Protein AF-A0A2V7SNE7-F1 (afdb_monomer_lite)

Structure (mmCIF, N/CA/C/O backbone):
data_AF-A0A2V7SNE7-F1
#
_entry.id   AF-A0A2V7SNE7-F1
#
loop_
_atom_site.group_PDB
_atom_site.id
_atom_site.type_symbol
_atom_site.label_atom_id
_atom_site.label_alt_id
_atom_site.label_comp_id
_atom_site.label_asym_id
_atom_site.label_entity_id
_atom_site.label_seq_id
_atom_site.pdbx_PDB_ins_code
_atom_site.Cartn_x
_atom_site.Cartn_y
_atom_site.Cartn_z
_atom_site.occupancy
_atom_site.B_iso_or_equiv
_atom_site.auth_seq_id
_atom_site.auth_comp_id
_atom_site.auth_asym_id
_atom_site.auth_atom_id
_atom_site.pdbx_PDB_model_num
ATOM 1 N N . MET A 1 1 ? 17.390 -28.302 -26.923 1.00 47.47 1 MET A N 1
ATOM 2 C CA . MET A 1 1 ? 16.915 -27.369 -25.871 1.00 47.47 1 MET A CA 1
ATOM 3 C C . MET A 1 1 ? 18.106 -26.574 -25.357 1.00 47.47 1 MET A C 1
ATOM 5 O O . MET A 1 1 ? 19.018 -27.157 -24.785 1.00 47.47 1 MET A O 1
ATOM 9 N N . THR A 1 2 ? 18.167 -25.283 -25.674 1.00 55.78 2 THR A N 1
ATOM 10 C CA . THR A 1 2 ? 19.377 -24.452 -25.556 1.00 55.78 2 THR A CA 1
ATOM 11 C C . THR A 1 2 ? 19.677 -24.029 -24.114 1.00 55.78 2 THR A C 1
ATOM 13 O O . THR A 1 2 ? 18.790 -23.975 -23.262 1.00 55.78 2 THR A O 1
ATOM 16 N N . ALA A 1 3 ? 20.949 -23.725 -23.830 1.00 47.25 3 ALA A N 1
ATOM 17 C CA . ALA A 1 3 ? 21.435 -23.283 -22.517 1.00 47.25 3 ALA A CA 1
ATOM 18 C C . ALA A 1 3 ? 20.669 -22.065 -21.956 1.00 47.25 3 ALA A C 1
ATOM 20 O O . ALA A 1 3 ? 20.452 -21.986 -20.748 1.00 47.25 3 ALA A O 1
ATOM 21 N N . ALA A 1 4 ? 20.152 -21.202 -22.835 1.00 39.94 4 ALA A N 1
ATOM 22 C CA . ALA A 1 4 ? 19.299 -20.064 -22.495 1.00 39.94 4 ALA A CA 1
ATOM 23 C C . ALA A 1 4 ? 17.993 -20.464 -21.776 1.00 39.94 4 ALA A C 1
ATOM 25 O O . ALA A 1 4 ? 17.564 -19.793 -20.839 1.00 39.94 4 ALA A O 1
ATOM 26 N N . TRP A 1 5 ? 17.398 -21.608 -22.133 1.00 37.84 5 TRP A N 1
ATOM 27 C CA . TRP A 1 5 ? 16.155 -22.095 -21.519 1.00 37.84 5 TRP A CA 1
ATOM 28 C C . TRP A 1 5 ? 16.371 -22.619 -20.088 1.00 37.84 5 TRP A C 1
ATOM 30 O O . TRP A 1 5 ? 15.476 -22.557 -19.247 1.00 37.84 5 TRP A O 1
ATOM 40 N N . ARG A 1 6 ? 17.586 -23.094 -19.777 1.00 55.22 6 ARG A N 1
ATOM 41 C CA . ARG A 1 6 ? 17.972 -23.532 -18.423 1.00 55.22 6 ARG A CA 1
ATOM 42 C C . ARG A 1 6 ? 18.280 -22.352 -17.497 1.00 55.22 6 ARG A C 1
ATOM 44 O O . ARG A 1 6 ? 17.981 -22.436 -16.309 1.00 55.22 6 ARG A O 1
ATOM 51 N N . ALA A 1 7 ? 18.819 -21.257 -18.035 1.00 46.72 7 ALA A N 1
ATOM 52 C CA . ALA A 1 7 ? 19.068 -20.028 -17.282 1.00 46.72 7 ALA A CA 1
ATOM 53 C C . ALA A 1 7 ? 17.759 -19.308 -16.909 1.00 46.72 7 ALA A C 1
ATOM 55 O O . ALA A 1 7 ? 17.561 -18.965 -15.746 1.00 46.72 7 ALA A O 1
ATOM 56 N N . ALA A 1 8 ? 16.818 -19.187 -17.853 1.00 39.00 8 ALA A N 1
ATOM 57 C CA . ALA A 1 8 ? 15.512 -18.570 -17.605 1.00 39.00 8 ALA A CA 1
ATOM 58 C C . ALA A 1 8 ? 14.687 -19.335 -16.553 1.00 39.00 8 ALA A C 1
ATOM 60 O O . ALA A 1 8 ? 14.085 -18.729 -15.668 1.00 39.00 8 ALA A O 1
ATOM 61 N N . ARG A 1 9 ? 14.719 -20.676 -16.585 1.00 53.69 9 ARG A N 1
ATOM 62 C CA . ARG A 1 9 ? 14.012 -21.506 -15.599 1.00 53.69 9 ARG A CA 1
ATOM 63 C C . ARG A 1 9 ? 14.613 -21.397 -14.193 1.00 53.69 9 ARG A C 1
ATOM 65 O O . ARG A 1 9 ? 13.859 -21.357 -13.230 1.00 53.69 9 ARG A O 1
ATOM 72 N N . ARG A 1 10 ? 15.942 -21.264 -14.070 1.00 50.69 10 ARG A N 1
ATOM 73 C CA . ARG A 1 10 ? 16.612 -21.039 -12.774 1.00 50.69 10 ARG A CA 1
ATOM 74 C C . ARG A 1 10 ? 16.264 -19.686 -12.156 1.00 50.69 10 ARG A C 1
ATOM 76 O O . ARG A 1 10 ? 16.084 -19.620 -10.950 1.00 50.69 10 ARG A O 1
ATOM 83 N N . ILE A 1 11 ? 16.131 -18.630 -12.957 1.00 48.34 11 ILE A N 1
ATOM 84 C CA . ILE A 1 11 ? 15.762 -17.293 -12.459 1.00 48.34 11 ILE A CA 1
ATOM 85 C C . ILE A 1 11 ? 14.310 -17.281 -11.956 1.00 48.34 11 ILE A C 1
ATOM 87 O O . ILE A 1 11 ? 14.033 -16.742 -10.886 1.00 48.34 11 ILE A O 1
ATOM 91 N N . VAL A 1 12 ? 13.399 -17.951 -12.671 1.00 43.44 12 VAL A N 1
ATOM 92 C CA . VAL A 1 12 ? 11.997 -18.118 -12.249 1.00 43.44 12 VAL A CA 1
ATOM 93 C C . VAL A 1 12 ? 11.882 -19.022 -11.013 1.00 43.44 12 VAL A C 1
ATOM 95 O O . VAL A 1 12 ? 11.131 -18.708 -10.095 1.00 43.44 12 VAL A O 1
ATOM 98 N N . GLU A 1 13 ? 12.646 -20.114 -10.924 1.00 42.72 13 GLU A N 1
ATOM 99 C CA . GLU A 1 13 ? 12.667 -20.989 -9.737 1.00 42.72 13 GLU A CA 1
ATOM 100 C C . GLU A 1 13 ? 13.260 -20.302 -8.495 1.00 42.72 13 GLU A C 1
ATOM 102 O O . GLU A 1 13 ? 12.763 -20.517 -7.392 1.00 42.72 13 GLU A O 1
ATOM 107 N N . VAL A 1 14 ? 14.261 -19.431 -8.661 1.00 51.97 14 VAL A N 1
ATOM 108 C CA . VAL A 1 14 ? 14.825 -18.610 -7.572 1.00 51.97 14 VAL A CA 1
ATOM 109 C C . VAL A 1 14 ? 13.808 -17.584 -7.060 1.00 51.97 14 VAL A C 1
ATOM 111 O O . VAL A 1 14 ? 13.691 -17.403 -5.851 1.00 51.97 14 VAL A O 1
ATOM 114 N N . TRP A 1 15 ? 13.019 -16.970 -7.946 1.00 34.72 15 TRP A N 1
ATOM 115 C CA . TRP A 1 15 ? 11.983 -16.001 -7.560 1.00 34.72 15 TRP A CA 1
ATOM 116 C C . TRP A 1 15 ? 10.708 -16.639 -6.992 1.00 34.72 15 TRP A C 1
ATOM 118 O O . TRP A 1 15 ? 10.034 -16.034 -6.167 1.00 34.72 15 TRP A O 1
ATOM 128 N N . THR A 1 16 ? 10.379 -17.866 -7.398 1.00 41.50 16 THR A N 1
ATOM 129 C CA . THR A 1 16 ? 9.177 -18.586 -6.928 1.00 41.50 16 THR A CA 1
ATOM 130 C C . THR A 1 16 ? 9.399 -19.387 -5.642 1.00 41.50 16 THR A C 1
ATOM 132 O O . THR A 1 16 ? 8.425 -19.757 -4.991 1.00 41.50 16 THR A O 1
ATOM 135 N N . ARG A 1 17 ? 10.656 -19.656 -5.253 1.00 39.00 17 ARG A N 1
ATOM 136 C CA . ARG A 1 17 ? 11.007 -20.374 -4.009 1.00 39.00 17 ARG A CA 1
ATOM 137 C C . ARG A 1 17 ? 11.686 -19.524 -2.939 1.00 39.00 17 ARG A C 1
ATOM 139 O O . ARG A 1 17 ? 11.970 -20.052 -1.865 1.00 39.00 17 ARG A O 1
ATOM 146 N N . ALA A 1 18 ? 11.938 -18.242 -3.184 1.00 29.94 18 ALA A N 1
ATOM 147 C CA . ALA A 1 18 ? 12.348 -17.349 -2.112 1.00 29.94 18 ALA A CA 1
ATOM 148 C C . ALA A 1 18 ? 11.149 -17.153 -1.164 1.00 29.94 18 ALA A C 1
ATOM 150 O O . ALA A 1 18 ? 10.105 -16.673 -1.616 1.00 29.94 18 ALA A O 1
ATOM 151 N N . PRO A 1 19 ? 11.238 -17.517 0.131 1.00 35.66 19 PRO A N 1
ATOM 152 C CA . PRO A 1 19 ? 10.265 -17.012 1.084 1.00 35.66 19 PRO A CA 1
ATOM 153 C C . PRO A 1 19 ? 10.306 -15.488 0.981 1.00 35.66 19 PRO A C 1
ATOM 155 O O . PRO A 1 19 ? 11.390 -14.914 0.856 1.00 35.66 19 PRO A O 1
ATOM 158 N N . VAL A 1 20 ? 9.142 -14.839 1.012 1.00 44.25 20 VAL A N 1
ATOM 159 C CA . VAL A 1 20 ? 9.044 -13.391 1.216 1.00 44.25 20 VAL A CA 1
ATOM 160 C C . VAL A 1 20 ? 9.686 -13.098 2.574 1.00 44.25 20 VAL A C 1
ATOM 162 O O . VAL A 1 20 ? 9.027 -13.088 3.608 1.00 44.25 20 VAL A O 1
ATOM 165 N N . GLN A 1 21 ? 11.008 -12.945 2.591 1.00 34.53 21 GLN A N 1
ATOM 166 C CA . GLN A 1 21 ? 11.719 -12.328 3.686 1.00 34.53 21 GLN A CA 1
ATOM 167 C C . GLN A 1 21 ? 11.458 -10.842 3.523 1.00 34.53 21 GLN A C 1
ATOM 169 O O . GLN A 1 21 ? 11.951 -10.191 2.604 1.00 34.53 21 GLN A O 1
ATOM 174 N N . SER A 1 22 ? 10.593 -10.338 4.392 1.00 41.94 22 SER A N 1
ATOM 175 C CA . SER A 1 22 ? 10.354 -8.924 4.626 1.00 41.94 22 SER A CA 1
ATOM 176 C C . SER A 1 22 ? 11.673 -8.239 4.990 1.00 41.94 22 SER A C 1
ATOM 178 O O . SER A 1 22 ? 12.047 -8.166 6.156 1.00 41.94 22 SER A O 1
ATOM 180 N N . GLY A 1 23 ? 12.393 -7.773 3.975 1.00 30.88 23 GLY A N 1
ATOM 181 C CA . GLY A 1 23 ? 13.595 -6.961 4.095 1.00 30.88 23 GLY A CA 1
ATOM 182 C C . GLY A 1 23 ? 13.295 -5.514 3.732 1.00 30.88 23 GLY A C 1
ATOM 183 O O . GLY A 1 23 ? 13.789 -5.021 2.726 1.00 30.88 23 GLY A O 1
ATOM 184 N N . PHE A 1 24 ? 12.485 -4.827 4.539 1.00 31.56 24 PHE A N 1
ATOM 185 C CA . PHE A 1 24 ? 12.674 -3.385 4.685 1.00 31.56 24 PHE A CA 1
ATOM 186 C C . PHE A 1 24 ? 13.788 -3.210 5.720 1.00 31.56 24 PHE A C 1
ATOM 188 O O . PHE A 1 24 ? 13.643 -3.742 6.823 1.00 31.56 24 PHE A O 1
ATOM 195 N N . PRO A 1 25 ? 14.896 -2.510 5.426 1.00 36.25 25 PRO A N 1
ATOM 196 C CA . PRO A 1 25 ? 15.891 -2.205 6.442 1.00 36.25 25 PRO A CA 1
ATOM 197 C C . PRO A 1 25 ? 15.297 -1.173 7.408 1.00 36.25 25 PRO A C 1
ATOM 199 O O . PRO A 1 25 ? 15.453 0.033 7.239 1.00 36.25 25 PRO A O 1
ATOM 202 N N . SER A 1 26 ? 14.566 -1.631 8.423 1.00 55.47 26 SER A N 1
ATOM 203 C CA . SER A 1 26 ? 14.146 -0.794 9.544 1.00 55.47 26 SER A CA 1
ATOM 204 C C . SER A 1 26 ? 15.255 -0.756 10.593 1.00 55.47 26 SER A C 1
ATOM 206 O O . SER A 1 26 ? 15.099 -1.265 11.700 1.00 55.47 26 SER A O 1
ATOM 208 N N . GLU A 1 27 ? 16.383 -0.140 10.258 1.00 47.34 27 GLU A N 1
ATOM 209 C CA . GLU A 1 27 ? 17.416 0.196 11.240 1.00 47.34 27 GLU A CA 1
ATOM 210 C C . GLU A 1 27 ? 17.647 1.704 11.238 1.00 47.34 27 GLU A C 1
ATOM 212 O O . GLU A 1 27 ? 18.685 2.211 10.832 1.00 47.34 27 GLU A O 1
ATOM 217 N N . ASN A 1 28 ? 16.629 2.442 11.689 1.00 36.66 28 ASN A N 1
ATOM 218 C CA . ASN A 1 28 ? 16.755 3.864 11.982 1.00 36.66 28 ASN A CA 1
ATOM 219 C C . ASN A 1 28 ? 16.901 4.040 13.510 1.00 36.66 28 ASN A C 1
ATOM 221 O O . ASN A 1 28 ? 15.903 3.940 14.235 1.00 36.66 28 ASN A O 1
ATOM 225 N N . PRO A 1 29 ? 18.117 4.279 14.043 1.00 46.75 29 PRO A N 1
ATOM 226 C CA . PRO A 1 29 ? 18.368 4.349 15.489 1.00 46.75 29 PRO A CA 1
ATOM 227 C C . PRO A 1 29 ? 17.618 5.504 16.177 1.00 46.75 29 PRO A C 1
ATOM 229 O O . PRO A 1 29 ? 17.349 5.443 17.377 1.00 46.75 29 PRO A O 1
ATOM 232 N N . PHE A 1 30 ? 17.184 6.507 15.409 1.00 45.66 30 PHE A N 1
ATOM 233 C CA . PHE A 1 30 ? 16.429 7.667 15.887 1.00 45.66 30 PHE A CA 1
ATOM 234 C C . PHE A 1 30 ? 14.972 7.369 16.281 1.00 45.66 30 PHE A C 1
ATOM 236 O O . PHE A 1 30 ? 14.361 8.163 16.989 1.00 45.66 30 PHE A O 1
ATOM 243 N N . MET A 1 31 ? 14.422 6.201 15.926 1.00 39.56 31 MET A N 1
ATOM 244 C CA . MET A 1 31 ? 13.051 5.816 16.307 1.00 39.56 31 MET A CA 1
ATOM 245 C C . MET A 1 31 ? 12.975 5.054 17.642 1.00 39.56 31 MET A C 1
ATOM 247 O O . MET A 1 31 ? 11.898 4.907 18.215 1.00 39.56 31 MET A O 1
ATOM 251 N N . ARG A 1 32 ? 14.117 4.605 18.186 1.00 42.75 32 ARG A N 1
ATOM 252 C CA . ARG A 1 32 ? 14.185 3.943 19.506 1.00 42.75 32 ARG A CA 1
ATOM 253 C C . ARG A 1 32 ? 14.235 4.949 20.662 1.00 42.75 32 ARG A C 1
ATOM 255 O O . ARG A 1 32 ? 13.835 4.609 21.774 1.00 42.75 32 ARG A O 1
ATOM 262 N N . ALA A 1 33 ? 14.690 6.176 20.404 1.00 36.69 33 ALA A N 1
ATOM 263 C CA . ALA A 1 33 ? 14.798 7.229 21.414 1.00 36.69 33 ALA A CA 1
ATOM 264 C C . ALA A 1 33 ? 13.449 7.912 21.716 1.00 36.69 33 ALA A C 1
ATOM 266 O O . ALA A 1 33 ? 13.196 8.274 22.862 1.00 36.69 33 ALA A O 1
ATOM 267 N N . ALA A 1 34 ? 12.550 8.012 20.730 1.00 39.09 34 ALA A N 1
ATOM 268 C CA . ALA A 1 34 ? 11.256 8.682 20.894 1.00 39.09 34 ALA A CA 1
ATOM 269 C C . ALA A 1 34 ? 10.219 7.864 21.696 1.00 39.09 34 ALA A C 1
ATOM 271 O O . ALA A 1 34 ? 9.334 8.442 22.316 1.00 39.09 34 ALA A O 1
ATOM 272 N N . VAL A 1 35 ? 10.341 6.531 21.747 1.00 41.69 35 VAL A N 1
ATOM 273 C CA . VAL A 1 35 ? 9.384 5.653 22.461 1.00 41.69 35 VAL A CA 1
ATOM 274 C C . VAL A 1 35 ? 9.786 5.400 23.924 1.00 41.69 35 VAL A C 1
ATOM 276 O O . VAL A 1 35 ? 8.964 4.981 24.734 1.00 41.69 35 VAL A O 1
ATOM 279 N N . ARG A 1 36 ? 11.031 5.699 24.319 1.00 39.47 36 ARG A N 1
ATOM 280 C CA . ARG A 1 36 ? 11.525 5.447 25.689 1.00 39.47 36 ARG A CA 1
ATOM 281 C C . ARG A 1 36 ? 11.498 6.662 26.623 1.00 39.47 36 ARG A C 1
ATOM 283 O O . ARG A 1 36 ? 11.776 6.494 27.803 1.00 39.47 36 ARG A O 1
ATOM 290 N N . LEU A 1 37 ? 11.111 7.847 26.141 1.00 44.03 37 LEU A N 1
ATOM 291 C CA . LEU A 1 37 ? 11.043 9.074 26.955 1.00 44.03 37 LEU A CA 1
ATOM 292 C C . LEU A 1 37 ? 9.616 9.462 27.403 1.00 44.03 37 LEU A C 1
ATOM 294 O O . LEU A 1 37 ? 9.427 10.503 28.017 1.00 44.03 37 LEU A O 1
ATOM 298 N N . ALA A 1 38 ? 8.610 8.620 27.150 1.00 42.75 38 ALA A N 1
ATOM 299 C CA . ALA A 1 38 ? 7.232 8.825 27.622 1.00 42.75 38 ALA A CA 1
ATOM 300 C C . ALA A 1 38 ? 6.808 7.828 28.726 1.00 42.75 38 ALA A C 1
ATOM 302 O O . ALA A 1 38 ? 5.620 7.627 28.958 1.00 42.75 38 ALA A O 1
ATOM 303 N N . LEU A 1 39 ? 7.769 7.178 29.399 1.00 47.72 39 LEU A N 1
ATOM 304 C CA . LEU A 1 39 ? 7.526 6.040 30.303 1.00 47.72 39 LEU A CA 1
ATOM 305 C C . LEU A 1 39 ? 8.199 6.155 31.687 1.00 47.72 39 LEU A C 1
ATOM 307 O O . LEU A 1 39 ? 8.444 5.143 32.335 1.00 47.72 39 LEU A O 1
ATOM 311 N N . THR A 1 40 ? 8.474 7.367 32.183 1.00 45.91 40 THR A N 1
ATOM 312 C CA . THR A 1 40 ? 9.043 7.558 33.538 1.00 45.91 40 THR A CA 1
ATOM 313 C C . THR A 1 40 ? 8.414 8.705 34.333 1.00 45.91 40 THR A C 1
ATOM 315 O O . THR A 1 40 ? 9.125 9.418 35.032 1.00 45.91 40 THR A O 1
ATOM 318 N N . LEU A 1 41 ? 7.094 8.910 34.255 1.00 50.56 41 LEU A N 1
ATOM 319 C CA . LEU A 1 41 ? 6.389 9.854 35.143 1.00 50.56 41 LEU A CA 1
ATOM 320 C C . LEU A 1 41 ? 4.899 9.502 35.301 1.00 50.56 41 LEU A C 1
ATOM 322 O O . LEU A 1 41 ? 4.027 10.285 34.954 1.00 50.56 41 LEU A O 1
ATOM 326 N N . ALA A 1 42 ? 4.593 8.307 35.816 1.00 45.22 42 ALA A N 1
ATOM 327 C CA . ALA A 1 42 ? 3.253 7.995 36.342 1.00 45.22 42 ALA A CA 1
ATOM 328 C C . ALA A 1 42 ? 3.252 6.772 37.280 1.00 45.22 42 ALA A C 1
ATOM 330 O O . ALA A 1 42 ? 2.382 5.911 37.200 1.00 45.22 42 ALA A O 1
ATOM 331 N N . SER A 1 43 ? 4.231 6.668 38.177 1.00 49.69 43 SER A N 1
ATOM 332 C CA . SER A 1 43 ? 4.205 5.677 39.260 1.00 49.69 43 SER A CA 1
ATOM 333 C C . SER A 1 43 ? 4.359 6.378 40.603 1.00 49.69 43 SER A C 1
ATOM 335 O O . SER A 1 43 ? 5.351 6.214 41.306 1.00 49.69 43 SER A O 1
ATOM 337 N N . VAL A 1 44 ? 3.350 7.187 40.931 1.00 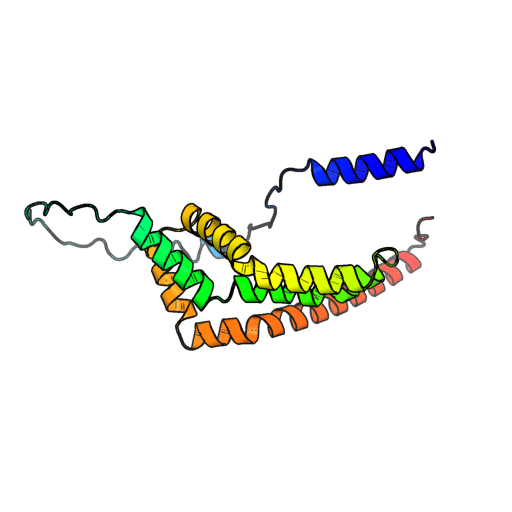50.38 44 VAL A N 1
ATOM 338 C CA . VAL A 1 44 ? 3.059 7.630 42.294 1.00 50.38 44 VAL A CA 1
ATOM 339 C C . VAL A 1 44 ? 1.577 7.360 42.551 1.00 50.38 44 VAL A C 1
ATOM 341 O O . VAL A 1 44 ? 0.707 8.012 41.989 1.00 50.38 44 VAL A O 1
ATOM 344 N N . SER A 1 45 ? 1.347 6.370 43.414 1.00 44.97 45 SER A N 1
ATOM 345 C CA . SER A 1 45 ? 0.201 6.236 44.318 1.00 44.97 45 SER A CA 1
ATOM 346 C C . SER A 1 45 ? -1.210 6.128 43.727 1.00 44.97 45 SER A C 1
ATOM 348 O O . SER A 1 45 ? -1.891 7.124 43.511 1.00 44.97 45 SER A O 1
ATOM 350 N N . CYS A 1 46 ? -1.752 4.908 43.713 1.00 34.84 46 CYS A N 1
ATOM 351 C CA . CYS A 1 46 ? -3.102 4.714 44.242 1.00 34.84 46 CYS A CA 1
ATOM 352 C C . CYS A 1 46 ? -3.204 3.348 44.925 1.00 34.84 46 CYS A C 1
ATOM 354 O O . CYS A 1 46 ? -2.914 2.306 44.339 1.00 34.84 46 CYS A O 1
ATOM 356 N N . ALA A 1 47 ? -3.530 3.401 46.210 1.00 38.22 47 ALA A N 1
ATOM 357 C CA . ALA A 1 47 ? -3.632 2.278 47.114 1.00 38.22 47 ALA A CA 1
ATOM 358 C C . ALA A 1 47 ? -4.964 1.528 46.945 1.00 38.22 47 ALA A C 1
ATOM 360 O O . ALA A 1 47 ? -5.995 2.124 46.657 1.00 38.22 47 ALA A O 1
ATOM 361 N N . LEU A 1 48 ? -4.892 0.217 47.181 1.00 50.47 48 LEU A N 1
ATOM 362 C CA . LEU A 1 48 ? -5.888 -0.664 47.799 1.00 50.47 48 LEU A CA 1
ATOM 363 C C . LEU A 1 48 ? -7.383 -0.270 47.701 1.00 50.47 48 LEU A C 1
ATOM 365 O O . LEU A 1 48 ? -7.908 0.460 48.537 1.00 50.47 48 LEU A O 1
ATOM 369 N N . ALA A 1 49 ? -8.104 -0.918 46.783 1.00 38.28 49 ALA A N 1
ATOM 370 C CA . ALA A 1 49 ? -9.521 -1.238 46.956 1.00 38.28 49 ALA A CA 1
ATOM 371 C C . ALA A 1 49 ? -9.832 -2.565 46.246 1.00 38.28 49 ALA A C 1
ATOM 373 O O . ALA A 1 49 ? -9.841 -2.646 45.019 1.00 38.28 49 ALA A O 1
ATOM 374 N N . ALA A 1 50 ? -10.056 -3.624 47.025 1.00 45.16 50 ALA A N 1
ATOM 375 C CA . ALA A 1 50 ? -10.610 -4.874 46.525 1.00 45.16 50 ALA A CA 1
ATOM 376 C C . ALA A 1 50 ? -12.103 -4.662 46.225 1.00 45.16 50 ALA A C 1
ATOM 378 O O . ALA A 1 50 ? -12.904 -4.506 47.144 1.00 45.16 50 ALA A O 1
ATOM 379 N N . ALA A 1 51 ? -12.469 -4.644 44.944 1.00 45.94 51 ALA A N 1
ATOM 380 C CA . ALA A 1 51 ? -13.853 -4.687 44.475 1.00 45.94 51 ALA A CA 1
ATOM 381 C C . ALA A 1 51 ? -14.108 -6.036 43.775 1.00 45.94 51 ALA A C 1
ATOM 383 O O . ALA A 1 51 ? -13.173 -6.609 43.205 1.00 45.94 51 ALA A O 1
ATOM 384 N N . PRO A 1 52 ? -15.337 -6.582 43.833 1.00 47.88 52 PRO A N 1
ATOM 385 C CA . PRO A 1 52 ? -15.607 -7.939 43.389 1.00 47.88 52 PRO A CA 1
ATOM 386 C C . PRO A 1 52 ? -15.437 -8.029 41.875 1.00 47.88 52 PRO A C 1
ATOM 388 O O . PRO A 1 52 ? -15.927 -7.181 41.122 1.00 47.88 52 PRO A O 1
ATOM 391 N N . ALA A 1 53 ? -14.739 -9.078 41.443 1.00 39.47 53 ALA A N 1
ATOM 392 C CA . ALA A 1 53 ? -14.617 -9.457 40.049 1.00 39.47 53 ALA A CA 1
ATOM 393 C C . ALA A 1 53 ? -16.023 -9.643 39.463 1.00 39.47 53 ALA A C 1
ATOM 395 O O . ALA A 1 53 ? -16.682 -10.657 39.690 1.00 39.47 53 ALA A O 1
ATOM 396 N N . HIS A 1 54 ? -16.499 -8.643 38.723 1.00 46.47 54 HIS A N 1
ATOM 397 C CA . HIS A 1 54 ? -17.628 -8.832 37.833 1.00 46.47 54 HIS A CA 1
ATOM 398 C C . HIS A 1 54 ? -17.172 -9.833 36.780 1.00 46.47 54 HIS A C 1
ATOM 400 O O . HIS A 1 54 ? -16.260 -9.551 36.003 1.00 46.47 54 HIS A O 1
ATOM 406 N N . ALA A 1 55 ? -17.785 -11.014 36.789 1.00 42.47 55 ALA A N 1
ATOM 407 C CA . ALA A 1 55 ? -17.666 -11.981 35.717 1.00 42.47 55 ALA A CA 1
ATOM 408 C C . ALA A 1 55 ? -18.103 -11.294 34.417 1.00 42.47 55 ALA A C 1
ATOM 410 O O . ALA A 1 55 ? -19.291 -11.141 34.140 1.00 42.47 55 ALA A O 1
ATOM 411 N N . GLN A 1 56 ? -17.130 -10.826 33.638 1.00 43.75 56 GLN A N 1
ATOM 412 C CA . GLN A 1 56 ? -17.362 -10.378 32.279 1.00 43.75 56 GLN A CA 1
ATOM 413 C C . GLN A 1 56 ? -17.755 -11.613 31.481 1.00 43.75 56 GLN A C 1
ATOM 415 O O . GLN A 1 56 ? -16.918 -12.440 31.126 1.00 43.75 56 GLN A O 1
ATOM 420 N N . THR A 1 57 ? -19.056 -11.751 31.231 1.00 42.22 57 THR A N 1
ATOM 421 C CA . THR A 1 57 ? -19.575 -12.626 30.189 1.00 42.22 57 THR A CA 1
ATOM 422 C C . THR A 1 57 ? -18.803 -12.300 28.916 1.00 42.22 57 THR A C 1
ATOM 424 O O . THR A 1 57 ? -18.925 -11.201 28.373 1.00 42.22 57 THR A O 1
ATOM 427 N N . ALA A 1 58 ? -17.945 -13.225 28.490 1.00 45.03 58 ALA A N 1
ATOM 428 C CA . ALA A 1 58 ? -17.163 -13.095 27.277 1.00 45.03 58 ALA A CA 1
ATOM 429 C C . ALA A 1 58 ? -18.130 -13.042 26.089 1.00 45.03 58 ALA A C 1
ATOM 431 O O . ALA A 1 58 ? -18.573 -14.067 25.576 1.00 45.03 58 ALA A O 1
ATOM 432 N N . ALA A 1 59 ? -18.494 -11.831 25.667 1.00 48.41 59 ALA A N 1
ATOM 433 C CA . ALA A 1 59 ? -19.056 -11.617 24.347 1.00 48.41 59 ALA A CA 1
ATOM 434 C C . ALA A 1 59 ? -18.074 -12.230 23.342 1.00 48.41 59 ALA A C 1
ATOM 436 O O . ALA A 1 59 ? -16.886 -11.915 23.406 1.00 48.41 59 ALA A O 1
ATOM 437 N N . ALA A 1 60 ? -18.566 -13.124 22.475 1.00 44.91 60 ALA A N 1
ATOM 438 C CA . ALA A 1 60 ? -17.780 -13.889 21.506 1.00 44.91 60 ALA A CA 1
ATOM 439 C C . ALA A 1 60 ? -16.650 -13.022 20.899 1.00 44.91 60 ALA A C 1
ATOM 441 O O . ALA A 1 60 ? -16.957 -12.132 20.090 1.00 44.91 60 ALA A O 1
ATOM 442 N N . PRO A 1 61 ? -15.380 -13.237 21.310 1.00 53.72 61 PRO A N 1
ATOM 443 C CA . PRO A 1 61 ? -14.277 -12.306 21.057 1.00 53.72 61 PRO A CA 1
ATOM 444 C C . PRO A 1 61 ? -14.038 -12.019 19.568 1.00 53.72 61 PRO A C 1
ATOM 446 O O . PRO A 1 61 ? -13.629 -10.914 19.208 1.00 53.72 61 PRO A O 1
ATOM 449 N N . ASP A 1 62 ? -14.397 -12.968 18.701 1.00 63.06 62 ASP A N 1
ATOM 450 C CA . ASP A 1 62 ? -14.139 -12.883 17.265 1.00 63.06 62 ASP A CA 1
ATOM 451 C C . ASP A 1 62 ? -15.125 -11.959 16.535 1.00 63.06 62 ASP A C 1
ATOM 453 O O . ASP A 1 62 ? -14.726 -11.174 15.679 1.00 63.06 62 ASP A O 1
ATOM 457 N N . SER A 1 63 ? -16.413 -11.931 16.899 1.00 80.12 63 SER A N 1
ATOM 458 C CA . SER A 1 63 ? -17.398 -11.145 16.130 1.00 80.12 63 SER A CA 1
ATOM 459 C C . SER A 1 63 ? -17.209 -9.628 16.273 1.00 80.12 63 SER A C 1
ATOM 461 O O . SER A 1 63 ? -17.445 -8.877 15.327 1.00 80.12 63 SER A O 1
ATOM 463 N N . ALA A 1 64 ? -16.786 -9.157 17.451 1.00 91.94 64 ALA A N 1
ATOM 464 C CA . ALA A 1 64 ? -16.602 -7.733 17.717 1.00 91.94 64 ALA A CA 1
ATOM 465 C C . ALA A 1 64 ? -15.329 -7.194 17.066 1.00 91.94 64 ALA A C 1
ATOM 467 O O . ALA A 1 64 ? -15.345 -6.113 16.476 1.00 91.94 64 ALA A O 1
ATOM 468 N N . LYS A 1 65 ? -14.242 -7.964 17.129 1.00 94.19 65 LYS A N 1
ATOM 469 C CA . LYS A 1 65 ? -12.982 -7.596 16.495 1.00 94.19 65 LYS A CA 1
ATOM 470 C C . LYS A 1 65 ? -13.093 -7.617 14.973 1.00 94.19 65 LYS A C 1
ATOM 472 O O . LYS A 1 65 ? -12.689 -6.651 14.336 1.00 94.19 65 LYS A O 1
ATOM 477 N N . LEU A 1 66 ? -13.749 -8.626 14.397 1.00 95.50 66 LEU A N 1
ATOM 478 C CA . LEU A 1 66 ? -13.988 -8.688 12.951 1.00 95.50 66 LEU A CA 1
ATOM 479 C C . LEU A 1 66 ? -14.824 -7.507 12.432 1.00 95.50 66 LEU A C 1
ATOM 481 O O . LEU A 1 66 ? -14.599 -7.049 11.314 1.00 95.50 66 LEU A O 1
ATOM 485 N N . ARG A 1 67 ? -15.760 -6.968 13.231 1.00 96.31 67 ARG A N 1
ATOM 486 C CA . ARG A 1 67 ? -16.468 -5.723 12.876 1.00 96.31 67 ARG A CA 1
ATOM 487 C C . ARG A 1 67 ? -15.528 -4.519 12.829 1.00 96.31 67 ARG A C 1
ATOM 489 O O . ARG A 1 67 ? -15.611 -3.745 11.884 1.00 96.31 67 ARG A O 1
ATOM 496 N N . LEU A 1 68 ? -14.620 -4.392 13.799 1.00 97.69 68 LEU A N 1
ATOM 497 C CA . LEU A 1 68 ? -13.611 -3.326 13.796 1.00 97.69 68 LEU A CA 1
ATOM 498 C C . LEU A 1 68 ? -12.682 -3.444 12.586 1.00 97.69 68 LEU A C 1
ATOM 500 O O . LEU A 1 68 ? -12.397 -2.446 11.940 1.00 97.69 68 LEU A O 1
ATOM 504 N N . VAL A 1 69 ? -12.246 -4.656 12.240 1.00 97.62 69 VAL A N 1
ATOM 505 C CA . VAL A 1 69 ? -11.403 -4.862 11.057 1.00 97.62 69 VAL A CA 1
ATOM 506 C C . VAL A 1 69 ? -12.120 -4.419 9.779 1.00 97.62 69 VAL A C 1
ATOM 508 O O . VAL A 1 69 ? -11.550 -3.661 8.999 1.00 97.62 69 VAL A O 1
ATOM 511 N N . ARG A 1 70 ? -13.381 -4.826 9.580 1.00 97.00 70 ARG A N 1
ATOM 512 C CA . ARG A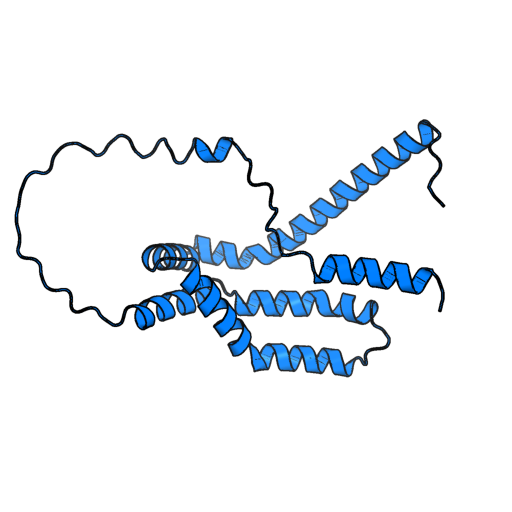 1 70 ? -14.172 -4.389 8.416 1.00 97.00 70 ARG A CA 1
ATOM 513 C C . ARG A 1 70 ? -14.368 -2.876 8.383 1.00 97.00 70 ARG A C 1
ATOM 515 O O . ARG A 1 70 ? -14.223 -2.267 7.329 1.00 97.00 70 ARG A O 1
ATOM 522 N N . GLN A 1 71 ? -14.632 -2.262 9.535 1.00 97.31 71 GLN A N 1
ATOM 523 C CA . GLN A 1 71 ? -14.727 -0.807 9.643 1.00 97.31 71 GLN A CA 1
ATOM 524 C C . GLN A 1 71 ? -13.407 -0.129 9.259 1.00 97.31 71 GLN A C 1
ATOM 526 O O . GLN A 1 71 ? -13.421 0.822 8.490 1.00 97.31 71 GLN A O 1
ATOM 531 N N . LEU A 1 72 ? -12.266 -0.637 9.732 1.00 97.69 72 LEU A N 1
ATOM 532 C CA . LEU A 1 72 ? -10.955 -0.108 9.362 1.00 97.69 72 LEU A CA 1
ATOM 533 C C . LEU A 1 72 ? -10.704 -0.209 7.853 1.00 97.69 72 LEU A C 1
ATOM 535 O O . LEU A 1 72 ? -10.271 0.769 7.251 1.00 97.69 72 LEU A O 1
ATOM 539 N N . ILE A 1 73 ? -10.986 -1.368 7.248 1.00 97.12 73 ILE A N 1
ATOM 540 C CA . ILE A 1 73 ? -10.826 -1.585 5.802 1.00 97.12 73 ILE A CA 1
ATOM 541 C C . ILE A 1 73 ? -11.654 -0.568 5.012 1.00 97.12 73 ILE A C 1
ATOM 543 O O . ILE A 1 73 ? -11.132 0.035 4.074 1.00 97.12 73 ILE A O 1
ATOM 547 N N . ALA A 1 74 ? -12.903 -0.338 5.426 1.00 95.94 74 ALA A N 1
ATOM 548 C CA . ALA A 1 74 ? -13.788 0.639 4.802 1.00 95.94 74 ALA A CA 1
ATOM 549 C C . ALA A 1 74 ? -13.288 2.082 4.986 1.00 95.94 74 ALA A C 1
ATOM 551 O O . ALA A 1 74 ? -13.191 2.820 4.009 1.00 95.94 74 ALA A O 1
ATOM 552 N N . SER A 1 75 ? -12.920 2.479 6.210 1.00 95.50 75 SER A N 1
ATOM 553 C CA . SER A 1 75 ? -12.453 3.841 6.515 1.00 95.50 75 SER A CA 1
ATOM 554 C C . SER A 1 75 ? -11.111 4.177 5.856 1.00 95.50 75 SER A C 1
ATOM 556 O O . SER A 1 75 ? -10.849 5.339 5.559 1.00 95.50 75 SER A O 1
ATOM 558 N N . ALA A 1 76 ? -10.264 3.175 5.612 1.00 94.94 76 ALA A N 1
ATOM 559 C CA . ALA A 1 76 ? -8.988 3.337 4.919 1.00 94.94 76 ALA A CA 1
ATOM 560 C C . ALA A 1 76 ? -9.066 3.069 3.401 1.00 94.94 76 ALA A C 1
ATOM 562 O O . ALA A 1 76 ? -8.059 3.235 2.718 1.00 94.94 76 ALA A O 1
ATOM 563 N N . HIS A 1 77 ? -10.230 2.673 2.867 1.00 94.62 77 HIS A N 1
ATOM 564 C CA . HIS A 1 77 ? -10.450 2.367 1.444 1.00 94.62 77 HIS A CA 1
ATOM 565 C C . HIS A 1 77 ? -9.485 1.319 0.855 1.00 94.62 77 HIS A C 1
ATOM 567 O O . HIS A 1 77 ? -9.081 1.413 -0.306 1.00 94.62 77 HIS A O 1
ATOM 573 N N . LEU A 1 78 ? -9.081 0.314 1.643 1.00 93.62 78 LEU A N 1
ATOM 574 C CA . LEU A 1 78 ? -7.998 -0.602 1.247 1.00 93.62 78 LEU A CA 1
ATOM 575 C C . LEU A 1 78 ? -8.353 -1.442 0.011 1.00 93.62 78 LEU A C 1
ATOM 577 O O . LEU A 1 78 ? -7.514 -1.649 -0.867 1.00 93.62 78 LEU A O 1
ATOM 581 N N . THR A 1 79 ? -9.601 -1.906 -0.081 1.00 93.81 79 THR A N 1
ATOM 582 C CA . THR A 1 79 ? -10.079 -2.707 -1.217 1.00 93.81 79 THR A CA 1
ATOM 583 C C . THR A 1 79 ? -10.126 -1.870 -2.495 1.00 93.81 79 THR A C 1
ATOM 585 O O . THR A 1 79 ? -9.671 -2.311 -3.552 1.00 93.81 79 THR A O 1
ATOM 588 N N . GLU A 1 80 ? -10.627 -0.640 -2.408 1.00 92.25 80 GLU A N 1
ATOM 589 C CA . GLU A 1 80 ? -10.710 0.296 -3.527 1.00 92.25 80 GLU A CA 1
ATOM 590 C C . GLU A 1 80 ? -9.318 0.693 -4.019 1.00 92.25 80 GLU A C 1
ATOM 592 O O . GLU A 1 80 ? -9.062 0.671 -5.223 1.00 92.25 80 GLU A O 1
ATOM 597 N N . GLN A 1 81 ? -8.399 0.995 -3.099 1.00 90.94 81 GLN A N 1
ATOM 598 C CA . GLN A 1 81 ? -7.009 1.307 -3.426 1.00 90.94 81 GLN A CA 1
ATOM 599 C C . GLN A 1 81 ? -6.325 0.143 -4.154 1.00 90.94 81 GLN A C 1
ATOM 601 O O . GLN A 1 81 ? -5.642 0.355 -5.156 1.00 90.94 81 GLN A O 1
ATOM 606 N N . ALA A 1 82 ? -6.537 -1.099 -3.713 1.00 91.50 82 ALA A N 1
ATOM 607 C CA . ALA A 1 82 ? -5.974 -2.271 -4.378 1.00 91.50 82 ALA A CA 1
ATOM 608 C C . ALA A 1 82 ? -6.509 -2.453 -5.811 1.00 91.50 82 ALA A C 1
ATOM 610 O O . ALA A 1 82 ? -5.740 -2.744 -6.730 1.00 91.50 82 ALA A O 1
ATOM 611 N N . ILE A 1 83 ? -7.808 -2.222 -6.030 1.00 93.31 83 ILE A N 1
ATOM 612 C CA . ILE A 1 83 ? -8.402 -2.232 -7.375 1.00 93.31 83 ILE A CA 1
ATOM 613 C C . ILE A 1 83 ? -7.811 -1.107 -8.234 1.00 93.31 83 ILE A C 1
ATOM 615 O O . ILE A 1 83 ? -7.448 -1.347 -9.385 1.00 93.31 83 ILE A O 1
ATOM 619 N N . GLN A 1 84 ? -7.639 0.096 -7.683 1.00 90.75 84 GLN A N 1
ATOM 620 C CA . GLN A 1 84 ? -7.012 1.211 -8.399 1.00 90.75 84 GLN A CA 1
ATOM 621 C C . GLN A 1 84 ? -5.576 0.892 -8.831 1.00 90.75 84 GLN A C 1
ATOM 623 O O . GLN A 1 84 ? -5.183 1.247 -9.941 1.00 90.75 84 GLN A O 1
ATOM 628 N N . VAL A 1 85 ? -4.796 0.187 -8.006 1.00 89.19 85 VAL A N 1
ATOM 629 C CA . VAL A 1 85 ? -3.447 -0.268 -8.385 1.00 89.19 85 VAL A CA 1
ATOM 630 C C . VAL A 1 85 ? -3.505 -1.226 -9.579 1.00 89.19 85 VAL A C 1
ATOM 632 O O . VAL A 1 85 ? -2.721 -1.082 -10.519 1.00 89.19 85 VAL A O 1
ATOM 635 N N . ILE A 1 86 ? -4.454 -2.168 -9.587 1.00 91.31 86 ILE A N 1
ATOM 636 C CA . ILE A 1 86 ? -4.667 -3.078 -10.725 1.00 91.31 86 ILE A CA 1
ATOM 637 C C . ILE A 1 86 ? -5.010 -2.286 -11.994 1.00 91.31 86 ILE A C 1
ATOM 639 O O . ILE A 1 86 ? -4.441 -2.539 -13.057 1.00 91.31 86 ILE A O 1
ATOM 643 N N . GLU A 1 87 ? -5.909 -1.309 -11.886 1.00 91.94 87 GLU A N 1
ATOM 644 C CA . GLU A 1 87 ? -6.322 -0.451 -13.002 1.00 91.94 87 GLU A CA 1
ATOM 645 C C . GLU A 1 87 ? -5.156 0.356 -13.575 1.00 91.94 87 GLU A C 1
ATOM 647 O O . GLU A 1 87 ? -4.987 0.420 -14.792 1.00 91.94 87 GLU A O 1
ATOM 652 N N . GLN A 1 88 ? -4.320 0.924 -12.706 1.00 89.38 88 GLN A N 1
ATOM 653 C CA . GLN A 1 88 ? -3.151 1.707 -13.103 1.00 89.38 88 GLN A CA 1
ATOM 654 C C . GLN A 1 88 ? -2.063 0.849 -13.758 1.00 89.38 88 GLN A C 1
ATOM 656 O O . GLN A 1 88 ? -1.387 1.311 -14.677 1.00 89.38 88 GLN A O 1
ATOM 661 N N . ALA A 1 89 ? -1.901 -0.403 -13.327 1.00 89.56 89 ALA A N 1
ATOM 662 C CA . ALA A 1 89 ? -0.919 -1.324 -13.896 1.00 89.56 89 ALA A CA 1
ATOM 663 C C . ALA A 1 89 ? -1.363 -1.932 -15.240 1.00 89.56 89 ALA A C 1
ATOM 665 O O . ALA A 1 89 ? -0.527 -2.376 -16.034 1.00 89.56 89 ALA A O 1
ATOM 666 N N . LEU A 1 90 ? -2.672 -1.962 -15.513 1.00 91.94 90 LEU A N 1
ATOM 667 C CA . LEU A 1 90 ? -3.251 -2.668 -16.656 1.00 91.94 90 LEU A CA 1
ATOM 668 C C . LEU A 1 90 ? -2.674 -2.239 -18.021 1.00 91.94 90 LEU A C 1
ATOM 670 O O . LEU A 1 90 ? -2.357 -3.125 -18.817 1.00 91.94 90 LEU A O 1
ATOM 674 N N . PRO A 1 91 ? -2.496 -0.937 -18.333 1.00 92.81 91 PRO A N 1
ATOM 675 C CA . PRO A 1 91 ? -1.943 -0.509 -19.619 1.00 92.81 91 PRO A CA 1
ATOM 676 C C . PRO A 1 91 ? -0.523 -1.029 -19.867 1.00 92.81 91 PRO A C 1
ATOM 678 O O . PRO A 1 91 ? -0.234 -1.537 -20.951 1.00 92.81 91 PRO A O 1
ATOM 681 N N . ALA A 1 92 ? 0.342 -0.971 -18.851 1.00 92.19 92 ALA A N 1
ATOM 682 C CA . ALA A 1 92 ? 1.703 -1.494 -18.941 1.00 92.19 92 ALA A CA 1
ATOM 683 C C . ALA A 1 92 ? 1.699 -3.015 -19.151 1.00 92.19 92 ALA A C 1
ATOM 685 O O . ALA A 1 92 ? 2.428 -3.530 -19.998 1.00 92.19 92 ALA A O 1
ATOM 686 N N . GLN A 1 93 ? 0.813 -3.731 -18.452 1.00 93.00 93 GLN A N 1
ATOM 687 C CA . GLN A 1 93 ? 0.669 -5.178 -18.607 1.00 93.00 93 GLN A CA 1
ATOM 688 C C . GLN A 1 93 ? 0.156 -5.574 -19.994 1.00 93.00 93 GLN A C 1
ATOM 690 O O . GLN A 1 93 ? 0.654 -6.541 -20.570 1.00 93.00 93 GLN A O 1
ATOM 695 N N . ARG A 1 94 ? -0.780 -4.809 -20.569 1.00 93.19 94 ARG A N 1
ATOM 696 C CA . ARG A 1 94 ? -1.244 -4.996 -21.954 1.00 93.19 94 ARG A CA 1
ATOM 697 C C . ARG A 1 94 ? -0.100 -4.822 -22.950 1.00 93.19 94 ARG A C 1
ATOM 699 O O . ARG A 1 94 ? 0.089 -5.680 -23.807 1.00 93.19 94 ARG A O 1
ATOM 706 N N . ALA A 1 95 ? 0.680 -3.749 -22.808 1.00 93.81 95 ALA A N 1
ATOM 707 C CA . ALA A 1 95 ? 1.822 -3.470 -23.677 1.00 93.81 95 ALA A CA 1
ATOM 708 C C . ALA A 1 95 ? 2.907 -4.557 -23.581 1.00 93.81 95 ALA A C 1
ATOM 710 O O . ALA A 1 95 ? 3.457 -4.974 -24.598 1.00 93.81 95 ALA A O 1
ATOM 711 N N . ALA A 1 96 ? 3.172 -5.061 -22.372 1.00 94.88 96 ALA A N 1
ATOM 712 C CA . ALA A 1 96 ? 4.146 -6.124 -22.137 1.00 94.88 96 ALA A CA 1
ATOM 713 C C . ALA A 1 96 ? 3.683 -7.510 -22.631 1.00 94.8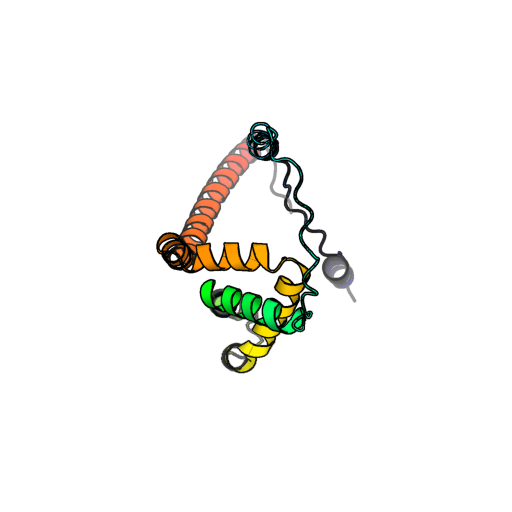8 96 ALA A C 1
ATOM 715 O O . ALA A 1 96 ? 4.514 -8.383 -22.878 1.00 94.88 96 ALA A O 1
ATOM 716 N N . ASN A 1 97 ? 2.373 -7.729 -22.797 1.00 94.00 97 ASN A N 1
ATOM 717 C CA . ASN A 1 97 ? 1.790 -9.033 -23.127 1.00 94.00 97 ASN A CA 1
ATOM 718 C C . ASN A 1 97 ? 0.873 -8.969 -24.366 1.00 94.00 97 ASN A C 1
ATOM 720 O O . ASN A 1 97 ? -0.309 -9.315 -24.278 1.00 94.00 97 ASN A O 1
ATOM 724 N N . PRO A 1 98 ? 1.395 -8.615 -25.557 1.00 94.06 98 PRO A N 1
ATOM 725 C CA . PRO A 1 98 ? 0.582 -8.383 -26.757 1.00 94.06 98 PRO A CA 1
ATOM 726 C C . PRO A 1 98 ? -0.117 -9.642 -27.297 1.00 94.06 98 PRO A C 1
ATOM 728 O O . PRO A 1 98 ? -1.023 -9.547 -28.119 1.00 94.06 98 PRO A O 1
ATOM 731 N N . ARG A 1 99 ? 0.293 -10.836 -26.848 1.00 96.06 99 ARG A N 1
ATOM 732 C CA . ARG A 1 99 ? -0.356 -12.110 -27.205 1.00 96.06 99 ARG A CA 1
ATOM 733 C C . ARG A 1 99 ? -1.663 -12.352 -26.444 1.00 96.06 99 ARG A C 1
ATOM 735 O O . ARG A 1 99 ? -2.425 -13.231 -26.834 1.00 96.06 99 ARG A O 1
ATOM 742 N N . VAL A 1 100 ? -1.909 -11.620 -25.358 1.00 94.88 100 VAL A N 1
ATOM 743 C CA . VAL A 1 100 ? -3.135 -11.739 -24.564 1.00 94.88 100 VAL A CA 1
ATOM 744 C C . VAL A 1 100 ? -4.198 -10.813 -25.166 1.00 94.88 100 VAL A C 1
ATOM 746 O O . VAL A 1 100 ? -3.959 -9.607 -25.244 1.00 94.88 100 VAL A O 1
ATOM 749 N N . PRO A 1 101 ? -5.373 -11.328 -25.580 1.00 94.50 101 PRO A N 1
ATOM 750 C CA . PRO A 1 101 ? -6.412 -10.509 -26.201 1.00 94.50 101 PRO A CA 1
ATOM 751 C C . PRO A 1 101 ? -6.859 -9.343 -25.313 1.00 94.50 101 PRO A C 1
ATOM 753 O O . PRO A 1 101 ? -7.027 -9.516 -24.108 1.00 94.50 101 PRO A O 1
ATOM 756 N N . ALA A 1 102 ? -7.148 -8.178 -25.905 1.00 89.88 102 ALA A N 1
ATOM 757 C CA . ALA A 1 102 ? -7.639 -7.002 -25.171 1.00 89.88 102 ALA A CA 1
ATOM 758 C C . ALA A 1 102 ? -8.850 -7.331 -24.275 1.00 89.88 102 ALA A C 1
ATOM 760 O O . ALA A 1 102 ? -8.869 -6.970 -23.099 1.00 89.88 102 ALA A O 1
ATOM 761 N N . ALA A 1 103 ? -9.784 -8.131 -24.802 1.00 93.75 103 ALA A N 1
ATOM 762 C CA . ALA A 1 103 ? -10.979 -8.572 -24.090 1.00 93.75 103 ALA A CA 1
ATOM 763 C C . ALA A 1 103 ? -10.677 -9.340 -22.790 1.00 93.75 103 ALA A C 1
ATOM 765 O O . ALA A 1 103 ? -11.457 -9.252 -21.847 1.00 93.75 103 ALA A O 1
ATOM 766 N N . PHE A 1 104 ? -9.555 -10.067 -22.700 1.00 95.62 104 PHE A N 1
ATOM 767 C CA . PHE A 1 104 ? -9.165 -10.732 -21.452 1.00 95.62 104 PHE A CA 1
ATOM 768 C C . PHE A 1 104 ? -8.953 -9.711 -20.336 1.00 95.62 104 PHE A C 1
ATOM 770 O O . PHE A 1 104 ? -9.435 -9.906 -19.227 1.00 95.62 104 PHE A O 1
ATOM 777 N N . TRP A 1 105 ? -8.261 -8.612 -20.629 1.00 93.06 105 TRP A N 1
ATOM 778 C CA . TRP A 1 105 ? -7.942 -7.590 -19.638 1.00 93.06 105 TRP A CA 1
ATOM 779 C C . TRP A 1 105 ? -9.182 -6.828 -19.174 1.00 93.06 105 TRP A C 1
ATOM 781 O O . TRP A 1 105 ? -9.289 -6.506 -17.994 1.00 93.06 105 TRP A O 1
ATOM 791 N N . ASP A 1 106 ? -10.117 -6.558 -20.087 1.00 92.44 106 ASP A N 1
ATOM 792 C CA . ASP A 1 106 ? -11.399 -5.937 -19.742 1.00 92.44 106 ASP A CA 1
ATOM 793 C C . ASP A 1 106 ? -12.216 -6.862 -18.826 1.00 92.44 106 ASP A C 1
ATOM 795 O O . ASP A 1 106 ? -12.682 -6.439 -17.767 1.00 92.44 106 ASP A O 1
ATOM 799 N N . ARG A 1 107 ? -12.303 -8.155 -19.175 1.00 95.75 107 ARG A N 1
ATOM 800 C CA . ARG A 1 107 ? -12.972 -9.172 -18.348 1.00 95.75 107 ARG A CA 1
ATOM 801 C C . ARG A 1 107 ? -12.282 -9.386 -17.009 1.00 95.75 107 ARG A C 1
ATOM 803 O O . ARG A 1 107 ? -12.957 -9.560 -16.003 1.00 95.75 107 ARG A O 1
ATOM 810 N N . PHE A 1 108 ? -10.955 -9.357 -16.974 1.00 94.94 108 PHE A N 1
ATOM 811 C CA . PHE A 1 108 ? -10.191 -9.475 -15.738 1.00 94.94 108 PHE A CA 1
ATOM 812 C C . PHE A 1 108 ? -10.545 -8.346 -14.769 1.00 94.94 108 PHE A C 1
ATOM 814 O O . PHE A 1 108 ? -10.836 -8.612 -13.606 1.00 94.94 108 PHE A O 1
ATOM 821 N N . LEU A 1 109 ? -10.585 -7.100 -15.250 1.00 93.94 109 LEU A N 1
ATOM 822 C CA . LEU A 1 109 ? -10.936 -5.957 -14.413 1.00 93.94 109 LEU A CA 1
ATOM 823 C C . LEU A 1 109 ? -12.404 -5.999 -13.955 1.00 93.94 109 LEU A C 1
ATOM 825 O O . LEU A 1 109 ? -12.694 -5.720 -12.792 1.00 93.94 109 LEU A O 1
ATOM 829 N N . GLU A 1 110 ? -13.325 -6.391 -14.840 1.00 96.06 110 GLU A N 1
ATOM 830 C CA . GLU A 1 110 ? -14.733 -6.629 -14.493 1.00 96.06 110 GLU A CA 1
ATOM 831 C C . GLU A 1 110 ? -14.853 -7.654 -13.352 1.00 96.06 110 GLU A C 1
ATOM 833 O O . GLU A 1 110 ? -15.501 -7.390 -12.337 1.00 96.06 110 GLU A O 1
ATOM 838 N N . GLN A 1 111 ? -14.165 -8.792 -13.477 1.00 95.44 111 GLN A N 1
ATOM 839 C CA . GLN A 1 111 ? -14.160 -9.850 -12.468 1.00 95.44 111 GLN A CA 1
ATOM 840 C C . GLN A 1 111 ? -13.486 -9.411 -11.165 1.00 95.44 111 GLN A C 1
ATOM 842 O O . GLN A 1 111 ? -14.006 -9.717 -10.095 1.00 95.44 111 GLN A O 1
ATOM 847 N N . ALA A 1 112 ? -12.382 -8.662 -11.223 1.00 93.81 112 ALA A N 1
ATOM 848 C CA . ALA A 1 112 ? -11.709 -8.140 -10.034 1.00 93.81 112 ALA A CA 1
ATOM 849 C C . ALA A 1 112 ? -12.639 -7.233 -9.209 1.00 93.81 112 ALA A C 1
ATOM 851 O O . ALA A 1 112 ? -12.720 -7.363 -7.990 1.00 93.81 112 ALA A O 1
ATOM 852 N N . ARG A 1 113 ? -13.409 -6.363 -9.876 1.00 94.94 113 ARG A N 1
ATOM 853 C CA . ARG A 1 113 ? -14.401 -5.495 -9.221 1.00 94.94 113 ARG A CA 1
ATOM 854 C C . ARG A 1 113 ? -15.598 -6.278 -8.680 1.00 94.94 113 ARG A C 1
ATOM 856 O O . ARG A 1 113 ? -16.065 -5.992 -7.576 1.00 94.94 113 ARG A O 1
ATOM 863 N N . ALA A 1 114 ? -16.097 -7.255 -9.440 1.00 96.38 114 ALA A N 1
ATOM 864 C CA . ALA A 1 114 ? -17.228 -8.093 -9.036 1.00 96.38 114 ALA A CA 1
ATOM 865 C C . ALA A 1 114 ? -16.888 -8.976 -7.825 1.00 96.38 114 ALA A C 1
ATOM 867 O O . ALA A 1 114 ? -17.712 -9.152 -6.932 1.00 96.38 114 ALA A O 1
ATOM 868 N N . ARG A 1 115 ? -15.652 -9.481 -7.766 1.00 95.06 115 ARG A N 1
ATOM 869 C CA . ARG A 1 115 ? -15.151 -10.379 -6.717 1.00 95.06 115 ARG A CA 1
ATOM 870 C C . ARG A 1 115 ? -14.392 -9.644 -5.611 1.00 95.06 115 ARG A C 1
ATOM 872 O O . ARG A 1 115 ? -13.654 -10.270 -4.857 1.00 95.06 115 ARG A O 1
ATOM 879 N N . ARG A 1 116 ? -14.593 -8.327 -5.467 1.00 94.19 116 ARG A N 1
ATOM 880 C CA . ARG A 1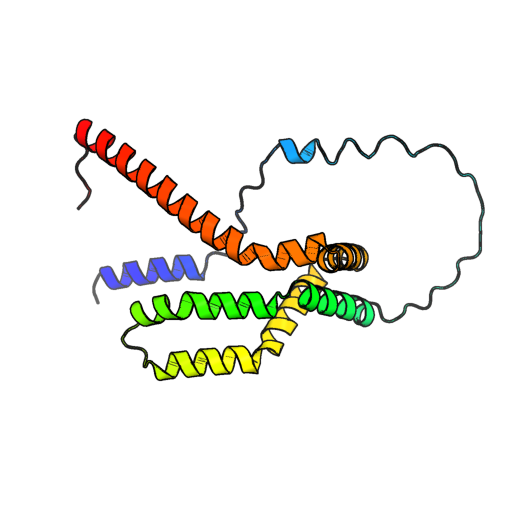 116 ? -13.902 -7.506 -4.455 1.00 94.19 116 ARG A CA 1
ATOM 881 C C . ARG A 1 116 ? -14.070 -8.016 -3.019 1.00 94.19 116 ARG A C 1
ATOM 883 O O . ARG A 1 116 ? -13.173 -7.827 -2.209 1.00 94.19 116 ARG A O 1
ATOM 890 N N . GLY A 1 117 ? -15.184 -8.692 -2.724 1.00 94.81 117 GLY A N 1
ATOM 891 C CA . GLY A 1 117 ? -15.432 -9.292 -1.410 1.00 94.81 117 GLY A CA 1
ATOM 892 C C . GLY A 1 117 ? -14.398 -10.356 -1.032 1.00 94.81 117 GLY A C 1
ATOM 893 O O . GLY A 1 117 ? -14.014 -10.438 0.124 1.00 94.81 117 GLY A O 1
ATOM 894 N N . GLU A 1 118 ? -13.858 -11.099 -2.004 1.00 95.25 118 GLU A N 1
ATOM 895 C CA . GLU A 1 118 ? -12.801 -12.086 -1.738 1.00 95.25 118 GLU A CA 1
ATOM 896 C C . GLU A 1 118 ? -11.493 -11.415 -1.302 1.00 95.25 118 GLU A C 1
ATOM 898 O O . GLU A 1 118 ? -10.770 -11.925 -0.445 1.00 95.25 118 GLU A O 1
ATOM 903 N N . LEU A 1 119 ? -11.194 -10.249 -1.881 1.00 94.50 119 LEU A N 1
ATOM 904 C CA . LEU A 1 119 ? -10.044 -9.444 -1.487 1.00 94.50 119 LEU A CA 1
ATOM 905 C C . LEU A 1 119 ? -10.255 -8.827 -0.099 1.00 94.50 119 LEU A C 1
ATOM 907 O O . LEU A 1 119 ? -9.342 -8.842 0.726 1.00 94.50 119 LEU A O 1
ATOM 911 N N . GLU A 1 120 ? -11.463 -8.331 0.168 1.00 95.25 120 GLU A N 1
ATOM 912 C CA . GLU A 1 120 ? -11.847 -7.807 1.478 1.00 95.25 120 GLU A CA 1
ATOM 913 C C . GLU A 1 120 ? -11.722 -8.876 2.572 1.00 95.25 120 GLU A C 1
ATOM 915 O O . GLU A 1 120 ? -11.104 -8.614 3.600 1.00 95.25 120 GLU A O 1
ATOM 920 N N . ASP A 1 121 ? -12.209 -10.097 2.341 1.00 95.44 121 ASP A N 1
ATOM 921 C CA . ASP A 1 121 ? -12.069 -11.211 3.286 1.00 95.44 121 ASP A CA 1
ATOM 922 C C . ASP A 1 121 ? -10.592 -11.550 3.558 1.00 95.44 121 ASP A C 1
ATOM 924 O O . ASP A 1 121 ? -10.201 -11.813 4.702 1.00 95.44 121 ASP A O 1
ATOM 928 N N . GLY A 1 122 ? -9.744 -11.465 2.528 1.00 96.00 122 GLY A N 1
ATOM 929 C CA . GLY A 1 122 ? -8.292 -11.571 2.667 1.00 96.00 122 GLY A CA 1
ATOM 930 C C . GLY A 1 122 ? -7.705 -10.492 3.583 1.00 96.00 122 GLY A C 1
ATOM 931 O O . GLY A 1 122 ? -6.913 -10.804 4.480 1.00 96.00 122 GLY A O 1
ATOM 932 N N . TYR A 1 123 ? -8.123 -9.232 3.417 1.00 96.06 123 TYR A N 1
ATOM 933 C CA . TYR A 1 123 ? -7.738 -8.151 4.326 1.00 96.06 123 TYR A CA 1
ATOM 934 C C . TYR A 1 123 ? -8.273 -8.373 5.739 1.00 96.06 123 TYR A C 1
ATOM 936 O O . TYR A 1 123 ? -7.534 -8.156 6.700 1.00 96.06 123 TYR A O 1
ATOM 944 N N . VAL A 1 124 ? -9.505 -8.860 5.894 1.00 96.50 124 VAL A N 1
ATOM 945 C CA . VAL A 1 124 ? -10.085 -9.136 7.211 1.00 96.50 124 VAL A CA 1
ATOM 946 C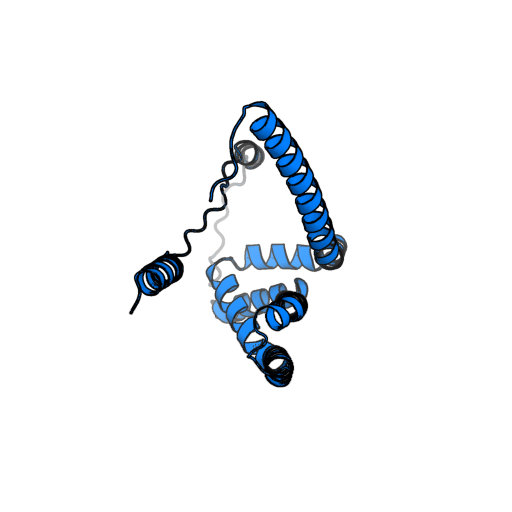 C . VAL A 1 124 ? -9.224 -10.133 7.980 1.00 96.50 124 VAL A C 1
ATOM 948 O O . VAL A 1 124 ? -8.807 -9.847 9.103 1.00 96.50 124 VAL A O 1
ATOM 951 N N . ALA A 1 125 ? -8.883 -11.265 7.362 1.00 95.81 125 ALA A N 1
ATOM 952 C CA . ALA A 1 125 ? -8.029 -12.275 7.982 1.00 95.81 125 ALA A CA 1
ATOM 953 C C . ALA A 1 125 ? -6.607 -11.755 8.271 1.00 95.81 125 ALA A C 1
ATOM 955 O O . ALA A 1 125 ? -5.984 -12.133 9.269 1.00 95.81 125 ALA A O 1
ATOM 956 N N . LEU A 1 126 ? -6.070 -10.890 7.403 1.00 97.06 126 LEU A N 1
ATOM 957 C CA . LEU A 1 126 ? -4.760 -10.275 7.600 1.00 97.06 126 LEU A CA 1
ATOM 958 C C . LEU A 1 126 ? -4.757 -9.345 8.818 1.00 97.06 126 LEU A C 1
ATOM 960 O O . LEU A 1 126 ? -3.907 -9.496 9.692 1.00 97.06 126 LEU A O 1
ATOM 964 N N . TYR A 1 127 ? -5.688 -8.402 8.899 1.00 96.50 127 TYR A N 1
ATOM 965 C CA . TYR A 1 127 ? -5.718 -7.413 9.977 1.00 96.50 127 TYR A CA 1
ATOM 966 C C . TYR A 1 127 ? -6.143 -8.023 11.311 1.00 96.50 127 TYR A C 1
ATOM 968 O O . TYR A 1 127 ? -5.583 -7.660 12.344 1.00 96.50 127 TYR A O 1
ATOM 976 N N . ASP A 1 128 ? -7.057 -8.997 11.300 1.00 96.06 128 ASP A N 1
ATOM 977 C CA . ASP A 1 128 ? -7.419 -9.729 12.510 1.00 96.06 128 ASP A CA 1
ATOM 978 C C . ASP A 1 128 ? -6.198 -10.434 13.124 1.00 96.06 128 ASP A C 1
ATOM 980 O O . ASP A 1 128 ? -5.939 -10.304 14.318 1.00 96.06 128 ASP A O 1
ATOM 984 N N . ARG A 1 129 ? -5.357 -11.095 12.323 1.00 96.50 129 ARG A N 1
ATOM 985 C CA . ARG A 1 129 ? -4.167 -11.780 12.854 1.00 96.50 129 ARG A CA 1
ATOM 986 C C . ARG A 1 129 ? -3.109 -10.830 13.432 1.00 96.50 129 ARG A C 1
ATOM 988 O O . ARG A 1 129 ? -2.351 -11.245 14.304 1.00 96.50 129 ARG A O 1
ATOM 995 N N . ASN A 1 130 ? -3.016 -9.598 12.931 1.00 97.44 130 ASN A N 1
ATOM 996 C CA . ASN A 1 130 ? -1.875 -8.715 13.212 1.00 97.44 130 ASN A CA 1
ATOM 997 C C . ASN A 1 130 ? -2.163 -7.589 14.210 1.00 97.44 130 ASN A C 1
ATOM 999 O O . ASN A 1 130 ? -1.214 -7.007 14.724 1.00 97.44 130 ASN A O 1
ATOM 1003 N N . PHE A 1 131 ? -3.430 -7.283 14.496 1.00 96.69 131 PHE A N 1
ATOM 1004 C CA . PHE A 1 131 ? -3.789 -6.169 15.373 1.00 96.69 131 PHE A CA 1
ATOM 1005 C C . PHE A 1 131 ? -4.735 -6.593 16.488 1.00 96.69 131 PHE A C 1
ATOM 1007 O O . PHE A 1 131 ? -5.610 -7.444 16.320 1.00 96.69 131 PHE A O 1
ATOM 1014 N N . THR A 1 132 ? -4.597 -5.956 17.644 1.00 96.62 132 THR A N 1
ATOM 1015 C CA . THR A 1 132 ? -5.546 -6.065 18.752 1.00 96.62 132 THR A CA 1
ATOM 1016 C C . THR A 1 132 ? -6.779 -5.193 18.508 1.00 96.62 132 THR A C 1
ATOM 1018 O O . THR A 1 132 ? -6.754 -4.218 17.758 1.00 96.62 132 THR A O 1
ATOM 1021 N N . ALA A 1 133 ? -7.883 -5.482 19.203 1.00 96.12 133 ALA A N 1
ATOM 1022 C CA . ALA A 1 133 ? -9.088 -4.653 19.121 1.00 96.12 133 ALA A CA 1
ATOM 1023 C C . ALA A 1 133 ? -8.855 -3.194 19.571 1.00 96.12 133 ALA A C 1
ATOM 1025 O O . ALA A 1 133 ? -9.549 -2.291 19.106 1.00 96.12 133 ALA A O 1
ATOM 1026 N N . ALA A 1 134 ? -7.904 -2.954 20.481 1.00 96.81 134 ALA A N 1
ATOM 1027 C CA . ALA A 1 134 ? -7.555 -1.609 20.933 1.00 96.81 134 ALA A CA 1
ATOM 1028 C C . ALA A 1 134 ? -6.813 -0.819 19.844 1.00 96.81 134 ALA A C 1
ATOM 1030 O O . ALA A 1 134 ? -7.184 0.319 19.568 1.00 96.81 134 ALA A O 1
ATOM 1031 N N . GLU A 1 135 ? -5.835 -1.441 19.183 1.00 97.88 135 GLU A N 1
ATOM 1032 C CA . GLU A 1 135 ? -5.105 -0.831 18.064 1.00 97.88 135 GLU A CA 1
ATOM 1033 C C . GLU A 1 135 ? -6.031 -0.558 16.880 1.00 97.88 135 GLU A C 1
ATOM 1035 O O . GLU A 1 135 ? -6.019 0.545 16.345 1.00 97.88 135 GLU A O 1
ATOM 1040 N N . LEU A 1 136 ? -6.909 -1.508 16.536 1.00 97.94 136 LEU A N 1
ATOM 1041 C CA . LEU A 1 136 ? -7.909 -1.315 15.483 1.00 97.94 136 LEU A CA 1
ATOM 1042 C C . LEU A 1 136 ? -8.793 -0.094 15.764 1.00 97.94 136 LEU A C 1
ATOM 1044 O O . LEU A 1 136 ? -8.995 0.728 14.876 1.00 97.94 136 LEU A O 1
ATOM 1048 N N . ARG A 1 137 ? -9.271 0.081 17.004 1.00 98.12 137 ARG A N 1
ATOM 1049 C CA . ARG A 1 137 ? -10.042 1.277 17.394 1.00 98.12 137 ARG A CA 1
ATOM 1050 C C . ARG A 1 137 ? -9.240 2.567 17.240 1.00 98.12 137 ARG A C 1
ATOM 1052 O O . ARG A 1 137 ? -9.788 3.554 16.759 1.00 98.12 137 ARG A O 1
ATOM 1059 N N . ALA A 1 138 ? -7.967 2.567 17.627 1.00 98.38 138 ALA A N 1
ATOM 1060 C CA . ALA A 1 138 ? -7.106 3.738 17.475 1.00 98.38 138 ALA A CA 1
ATOM 1061 C C . ALA A 1 138 ? -6.871 4.087 15.994 1.00 98.38 138 ALA A C 1
ATOM 1063 O O . ALA A 1 138 ? -6.952 5.254 15.615 1.00 98.38 138 ALA A O 1
ATOM 1064 N N . MET A 1 139 ? -6.648 3.079 15.146 1.00 98.12 139 MET A N 1
ATOM 1065 C CA . MET A 1 139 ? -6.505 3.268 13.700 1.00 98.12 139 MET A CA 1
ATOM 1066 C C . MET A 1 139 ? -7.792 3.810 13.078 1.00 98.12 139 MET A C 1
ATOM 1068 O O . MET A 1 139 ? -7.740 4.780 12.328 1.00 98.12 139 MET A O 1
ATOM 1072 N N . ILE A 1 140 ? -8.947 3.235 13.423 1.00 98.12 140 ILE A N 1
ATOM 1073 C CA . ILE A 1 140 ? -10.260 3.717 12.970 1.00 98.12 140 ILE A CA 1
ATOM 1074 C C . ILE A 1 140 ? -10.449 5.185 13.359 1.00 98.12 140 ILE A C 1
ATOM 1076 O O . ILE A 1 140 ? -10.775 5.999 12.501 1.00 98.12 140 ILE A O 1
ATOM 1080 N N . ALA A 1 141 ? -10.172 5.547 14.617 1.00 98.38 141 ALA A N 1
ATOM 1081 C CA . ALA A 1 141 ? -10.292 6.926 15.084 1.00 98.38 141 ALA A CA 1
ATOM 1082 C C . ALA A 1 141 ? -9.409 7.894 14.278 1.00 98.38 141 ALA A C 1
ATOM 1084 O O . ALA A 1 141 ? -9.839 9.003 13.958 1.00 98.38 141 ALA A O 1
ATOM 1085 N N . PHE A 1 142 ? -8.196 7.474 13.906 1.00 98.31 142 PHE A N 1
ATOM 1086 C CA . PHE A 1 142 ? -7.348 8.251 13.009 1.00 98.31 142 PHE A CA 1
ATOM 1087 C C . PHE A 1 142 ? -7.978 8.392 11.620 1.00 98.31 142 PHE A C 1
ATOM 1089 O O . PHE A 1 142 ? -8.185 9.522 11.182 1.00 98.31 142 PHE A O 1
ATOM 1096 N N . TYR A 1 143 ? -8.317 7.291 10.943 1.00 97.44 143 TYR A N 1
ATOM 1097 C CA . TYR A 1 143 ? -8.850 7.322 9.573 1.00 97.44 143 TYR A CA 1
ATOM 1098 C C . TYR A 1 143 ? -10.198 8.050 9.461 1.00 97.44 143 TYR A C 1
ATOM 1100 O O . TYR A 1 143 ? -10.483 8.652 8.430 1.00 97.44 143 TYR A O 1
ATOM 1108 N N . GLU A 1 144 ? -11.003 8.068 10.523 1.00 96.62 144 GLU A N 1
ATOM 1109 C CA . GLU A 1 144 ? -12.277 8.796 10.558 1.00 96.62 144 GLU A CA 1
ATOM 1110 C C . GLU A 1 144 ? -12.130 10.289 10.899 1.00 96.62 144 GLU A C 1
ATOM 1112 O O . GLU A 1 144 ? -13.051 11.074 10.637 1.00 96.62 144 GLU A O 1
ATOM 1117 N N . SER A 1 145 ? -10.977 10.702 11.435 1.00 98.31 145 SER A N 1
ATOM 1118 C CA . SER A 1 145 ? -10.682 12.106 11.733 1.00 98.31 145 SER A CA 1
ATOM 1119 C C . SER A 1 145 ? -10.562 12.956 10.455 1.00 98.31 145 SER A C 1
ATOM 1121 O O . SER A 1 145 ? -10.239 12.428 9.387 1.00 98.31 145 SER A O 1
ATOM 1123 N N . PRO A 1 146 ? -10.746 14.292 10.533 1.00 98.12 146 PRO A N 1
ATOM 1124 C CA . PRO A 1 146 ? -10.569 15.172 9.376 1.00 98.12 146 PRO A CA 1
ATOM 1125 C C . PRO A 1 146 ? -9.190 15.039 8.715 1.00 98.12 146 PRO A C 1
ATOM 1127 O O . PRO A 1 146 ? -9.090 15.014 7.490 1.00 98.12 146 PRO A O 1
ATOM 1130 N N . ILE A 1 147 ? -8.128 14.906 9.518 1.00 97.94 147 ILE A N 1
ATOM 1131 C CA . ILE A 1 147 ? -6.769 14.737 8.997 1.00 97.94 147 ILE A CA 1
ATOM 1132 C C . ILE A 1 147 ? -6.554 13.349 8.387 1.00 97.94 147 ILE A C 1
ATOM 1134 O O . ILE A 1 147 ? -5.904 13.249 7.352 1.00 97.94 147 ILE A O 1
ATOM 1138 N N . GLY A 1 148 ? -7.125 12.290 8.969 1.00 97.19 148 GLY A N 1
ATOM 1139 C CA . GLY A 1 148 ? -7.032 10.937 8.414 1.00 97.19 148 GLY A CA 1
ATOM 1140 C C . GLY A 1 148 ? -7.744 10.808 7.073 1.00 97.19 148 GLY A C 1
ATOM 1141 O O . GLY A 1 148 ? -7.161 10.295 6.121 1.00 97.19 148 GLY A O 1
ATOM 1142 N N . LYS A 1 149 ? -8.951 11.371 6.953 1.00 96.25 149 LYS A N 1
ATOM 1143 C CA . LYS A 1 149 ? -9.673 11.448 5.674 1.00 96.25 149 LYS A CA 1
ATOM 1144 C C . LYS A 1 149 ? -8.869 12.214 4.632 1.00 96.25 149 LYS A C 1
ATOM 1146 O O . LYS A 1 149 ? -8.629 11.700 3.542 1.00 96.25 149 LYS A O 1
ATOM 1151 N N . ARG A 1 150 ? -8.353 13.394 5.002 1.00 96.69 150 ARG A N 1
ATOM 1152 C CA . ARG A 1 150 ? -7.485 14.180 4.118 1.00 96.69 150 ARG A CA 1
ATOM 1153 C C . ARG A 1 150 ? -6.256 13.386 3.687 1.00 96.69 150 ARG A C 1
ATOM 1155 O O . ARG A 1 150 ? -5.883 13.449 2.522 1.00 96.69 150 ARG A O 1
ATOM 1162 N N . PHE A 1 151 ? -5.632 12.651 4.605 1.00 95.62 151 PHE A N 1
ATOM 1163 C CA . PHE A 1 151 ? -4.476 11.812 4.309 1.00 95.62 151 PHE A CA 1
ATOM 1164 C C . PHE A 1 151 ? -4.807 10.732 3.273 1.00 95.62 151 PHE A C 1
ATOM 1166 O O . PHE A 1 151 ? -4.074 10.606 2.294 1.00 95.62 151 PHE A O 1
ATOM 1173 N N . VAL A 1 152 ? -5.919 10.007 3.434 1.00 93.38 152 VAL A N 1
ATOM 1174 C CA . VAL A 1 152 ? -6.347 8.975 2.472 1.00 93.38 152 VAL A CA 1
ATOM 1175 C C . VAL A 1 152 ? -6.635 9.575 1.093 1.00 93.38 152 VAL A C 1
ATOM 1177 O O . VAL A 1 152 ? -6.219 9.007 0.085 1.00 93.38 152 VAL A O 1
ATOM 1180 N N . GLU A 1 153 ? -7.260 10.753 1.031 1.00 92.69 153 GLU A N 1
ATOM 1181 C CA . GLU A 1 153 ? -7.523 11.458 -0.232 1.00 92.69 153 GLU A CA 1
ATOM 1182 C C . GLU A 1 153 ? -6.242 11.866 -0.975 1.00 92.69 153 GLU A C 1
ATOM 1184 O O . GLU A 1 153 ? -6.173 11.759 -2.200 1.00 92.69 153 GLU A O 1
ATOM 1189 N N . VAL A 1 154 ? -5.223 12.360 -0.260 1.00 95.00 154 VAL A N 1
ATOM 1190 C CA . VAL A 1 154 ? -3.983 12.852 -0.894 1.00 95.00 154 VAL A CA 1
ATOM 1191 C C . VAL A 1 154 ? -2.950 11.763 -1.135 1.00 95.00 154 VAL A C 1
ATOM 1193 O O . VAL A 1 154 ? -2.062 11.949 -1.965 1.00 95.00 154 VAL A O 1
ATOM 1196 N N . GLN A 1 155 ? -3.041 10.631 -0.439 1.00 90.25 155 GLN A N 1
ATOM 1197 C CA . GLN A 1 155 ? -2.046 9.565 -0.505 1.00 90.25 155 GLN A CA 1
ATOM 1198 C C . GLN A 1 155 ? -1.751 9.089 -1.945 1.00 90.25 155 GLN A C 1
ATOM 1200 O O . GLN A 1 155 ? -0.569 9.005 -2.285 1.00 90.25 155 GLN A O 1
ATOM 1205 N N . PRO A 1 156 ? -2.737 8.860 -2.841 1.00 87.06 156 PRO A N 1
ATOM 1206 C CA . PRO A 1 156 ? -2.451 8.486 -4.230 1.00 87.06 156 PRO A CA 1
ATOM 1207 C C . PRO A 1 156 ? -1.662 9.553 -5.003 1.00 87.06 156 PRO A C 1
ATOM 1209 O O . PRO A 1 156 ? -0.849 9.226 -5.867 1.00 87.06 156 PRO A O 1
ATOM 1212 N N . VAL A 1 157 ? -1.883 10.837 -4.706 1.00 91.50 157 VAL A N 1
ATOM 1213 C CA . VAL A 1 157 ? -1.140 11.947 -5.322 1.00 91.50 157 VAL A CA 1
ATOM 1214 C C . VAL A 1 157 ? 0.299 11.950 -4.820 1.00 91.50 157 VAL A C 1
ATOM 1216 O O . VAL A 1 157 ? 1.215 11.915 -5.638 1.00 91.50 157 VAL A O 1
ATOM 1219 N N . LEU A 1 158 ? 0.492 11.878 -3.499 1.00 93.44 158 LEU A N 1
ATOM 1220 C CA . LEU A 1 158 ? 1.818 11.836 -2.878 1.00 93.44 158 LEU A CA 1
ATOM 1221 C C . LEU A 1 158 ? 2.657 10.664 -3.400 1.00 93.44 158 LEU A C 1
ATOM 1223 O O . LEU A 1 158 ? 3.836 10.836 -3.696 1.00 93.44 158 LEU A O 1
ATOM 1227 N N . LEU A 1 159 ? 2.052 9.482 -3.557 1.00 89.88 159 LEU A N 1
ATOM 1228 C CA . LEU A 1 159 ? 2.733 8.313 -4.115 1.00 89.88 159 LEU A CA 1
ATOM 1229 C C . LEU A 1 159 ? 3.153 8.537 -5.575 1.00 89.88 159 LEU A C 1
ATOM 1231 O O . LEU A 1 159 ? 4.292 8.242 -5.930 1.00 89.88 159 LEU A O 1
ATOM 1235 N N . ARG A 1 160 ? 2.270 9.081 -6.425 1.00 87.44 160 ARG A N 1
ATOM 1236 C CA . ARG A 1 160 ? 2.592 9.352 -7.839 1.00 87.44 160 ARG A CA 1
ATOM 1237 C C . ARG A 1 160 ? 3.689 10.398 -7.997 1.00 87.44 160 ARG A C 1
ATOM 1239 O O . ARG A 1 160 ? 4.634 10.175 -8.749 1.00 87.44 160 ARG A O 1
ATOM 1246 N N . GLU A 1 161 ? 3.577 11.513 -7.285 1.00 93.38 161 GLU A N 1
ATOM 1247 C CA . GLU A 1 161 ? 4.574 12.585 -7.334 1.00 93.38 161 GLU A CA 1
ATOM 1248 C C . GLU A 1 161 ? 5.911 12.130 -6.742 1.00 93.38 161 GLU A C 1
ATOM 1250 O O . GLU A 1 161 ? 6.962 12.378 -7.329 1.00 93.38 161 GLU A O 1
ATOM 1255 N N . GLY A 1 162 ? 5.879 11.376 -5.639 1.00 94.44 162 GLY A N 1
ATOM 1256 C CA . GLY A 1 162 ? 7.072 10.781 -5.041 1.00 94.44 162 GLY A CA 1
ATOM 1257 C C . GLY A 1 162 ? 7.791 9.819 -5.990 1.00 94.44 162 GLY A C 1
ATOM 1258 O O . GLY A 1 162 ? 9.014 9.878 -6.111 1.00 94.44 162 GLY A O 1
ATOM 1259 N N . MET A 1 163 ? 7.050 8.978 -6.723 1.00 90.00 163 MET A N 1
ATOM 1260 C CA . MET A 1 163 ? 7.637 8.116 -7.755 1.00 90.00 163 MET A CA 1
ATOM 1261 C C . MET A 1 163 ? 8.301 8.930 -8.869 1.00 90.00 163 MET A C 1
ATOM 1263 O O . MET A 1 163 ? 9.436 8.628 -9.228 1.00 90.00 163 MET A O 1
ATOM 1267 N N . ALA A 1 164 ? 7.639 9.966 -9.394 1.00 92.00 164 ALA A N 1
ATOM 1268 C CA . ALA A 1 164 ? 8.209 10.824 -10.437 1.00 92.00 164 ALA A CA 1
ATOM 1269 C C . ALA A 1 164 ? 9.503 11.509 -9.968 1.00 92.00 164 ALA A C 1
ATOM 1271 O O . ALA A 1 164 ? 10.513 11.482 -10.671 1.00 92.00 164 ALA A O 1
ATOM 1272 N N . MET A 1 165 ? 9.497 12.030 -8.740 1.00 95.06 165 MET A N 1
ATOM 1273 C CA . MET A 1 165 ? 10.667 12.645 -8.117 1.00 95.06 165 MET A CA 1
ATOM 1274 C C . MET A 1 165 ? 11.822 11.643 -7.961 1.00 95.06 165 MET A C 1
ATOM 1276 O O . MET A 1 165 ? 12.976 11.965 -8.248 1.00 95.06 165 MET A O 1
ATOM 1280 N N . GLY A 1 166 ? 11.517 10.403 -7.567 1.00 95.31 166 GLY A N 1
ATOM 1281 C CA . GLY A 1 166 ? 12.494 9.317 -7.487 1.00 95.31 166 GLY A CA 1
ATOM 1282 C C . GLY A 1 166 ? 13.096 8.942 -8.846 1.00 95.31 166 GLY A C 1
ATOM 1283 O O . GLY A 1 166 ? 14.305 8.730 -8.937 1.00 95.31 166 GLY A O 1
ATOM 1284 N N . GLN A 1 167 ? 12.284 8.907 -9.909 1.00 92.12 167 GLN A N 1
ATOM 1285 C CA . GLN A 1 167 ? 12.756 8.645 -11.276 1.00 92.12 167 GLN A CA 1
ATOM 1286 C C . GLN A 1 167 ? 13.695 9.747 -11.776 1.00 92.12 167 GLN A C 1
ATOM 1288 O O . GLN A 1 167 ? 14.747 9.454 -12.346 1.00 92.12 167 GLN A O 1
ATOM 1293 N N . GLU A 1 168 ? 13.353 11.012 -11.530 1.00 94.62 168 GLU A N 1
ATOM 1294 C CA . GLU A 1 168 ? 14.202 12.146 -11.900 1.00 94.62 168 GLU A CA 1
ATOM 1295 C C . GLU A 1 168 ? 15.542 12.104 -11.153 1.00 94.62 168 GLU A C 1
ATOM 1297 O O . GLU A 1 168 ? 16.612 12.205 -11.761 1.00 94.62 168 GLU A O 1
ATOM 1302 N N . TRP A 1 169 ? 15.493 11.893 -9.835 1.00 96.38 169 TRP A N 1
ATOM 1303 C CA . TRP A 1 169 ? 16.685 11.755 -9.004 1.00 96.38 169 TRP A CA 1
ATOM 1304 C C . TRP A 1 169 ? 17.584 10.602 -9.475 1.00 96.38 169 TRP A C 1
ATOM 1306 O O . TRP A 1 169 ? 18.788 10.799 -9.650 1.00 96.38 169 TRP A O 1
ATOM 1316 N N . GLY A 1 170 ? 17.004 9.430 -9.754 1.00 96.62 170 GLY A N 1
ATOM 1317 C CA . GLY A 1 170 ? 17.733 8.268 -10.265 1.00 96.62 170 GLY A CA 1
ATOM 1318 C C . GLY A 1 170 ? 18.346 8.502 -11.648 1.00 96.62 170 GLY A C 1
ATOM 1319 O O . GLY A 1 170 ? 19.495 8.132 -11.879 1.00 96.62 170 GLY A O 1
ATOM 1320 N N . THR A 1 171 ? 17.626 9.180 -12.547 1.00 95.94 171 THR A N 1
ATOM 1321 C CA . THR A 1 171 ? 18.123 9.542 -13.887 1.00 95.94 171 THR A CA 1
ATOM 1322 C C . THR A 1 171 ? 19.340 10.457 -13.797 1.00 95.94 171 THR A C 1
ATOM 1324 O O . THR A 1 171 ? 20.334 10.243 -14.493 1.00 95.94 171 THR A O 1
ATOM 1327 N N . ARG A 1 172 ? 19.292 11.454 -12.906 1.00 95.94 172 ARG A N 1
ATOM 1328 C CA . ARG A 1 172 ? 20.420 12.360 -12.670 1.00 95.94 172 ARG A CA 1
ATOM 1329 C C . ARG A 1 172 ? 21.646 11.603 -12.163 1.00 95.94 172 ARG A C 1
ATOM 1331 O O . ARG A 1 172 ? 22.714 11.744 -12.747 1.00 95.94 172 ARG A O 1
ATOM 1338 N N . ILE A 1 173 ? 21.477 10.748 -11.153 1.00 96.25 173 ILE A N 1
ATOM 1339 C CA . ILE A 1 173 ? 22.574 9.919 -10.631 1.00 96.25 173 ILE A CA 1
ATOM 1340 C C . ILE A 1 173 ? 23.152 9.018 -11.722 1.00 96.25 173 ILE A C 1
ATOM 1342 O O . ILE A 1 173 ? 24.367 8.963 -11.879 1.00 96.25 173 ILE A O 1
ATOM 1346 N N . GLY A 1 174 ? 22.306 8.331 -12.492 1.00 93.88 174 GLY A N 1
ATOM 1347 C CA . GLY A 1 174 ? 22.760 7.454 -13.572 1.00 93.88 174 GLY A CA 1
ATOM 1348 C C . GLY A 1 174 ? 23.565 8.203 -14.636 1.00 93.88 174 GLY A C 1
ATOM 1349 O O . GLY A 1 174 ? 24.595 7.707 -15.086 1.00 93.88 174 GLY A O 1
ATOM 1350 N N . SER A 1 175 ? 23.139 9.419 -14.987 1.00 94.00 175 SER A N 1
ATOM 1351 C CA . SER A 1 175 ? 23.873 10.300 -15.901 1.00 94.00 175 SER A CA 1
ATOM 1352 C C . SER A 1 175 ? 25.234 10.711 -15.334 1.00 94.00 175 SER A C 1
ATOM 1354 O O . SER A 1 175 ? 26.249 10.617 -16.023 1.00 94.00 175 SER A O 1
ATOM 1356 N N . ASP A 1 176 ? 25.281 11.118 -14.066 1.00 92.81 176 ASP A N 1
ATOM 1357 C CA . ASP A 1 176 ? 26.520 11.526 -13.400 1.00 92.81 176 ASP A CA 1
ATOM 1358 C C . ASP A 1 176 ? 27.518 10.366 -13.309 1.00 92.81 176 ASP A C 1
ATOM 1360 O O . ASP A 1 176 ? 28.669 10.509 -13.718 1.00 92.81 176 ASP A O 1
ATOM 1364 N N . VAL A 1 177 ? 27.058 9.193 -12.867 1.00 95.00 177 VAL A N 1
ATOM 1365 C CA . VAL A 1 177 ? 27.874 7.973 -12.798 1.00 95.00 177 VAL A CA 1
ATOM 1366 C C . VAL A 1 177 ? 28.354 7.558 -14.187 1.00 95.00 177 VAL A C 1
ATOM 1368 O O . VAL A 1 177 ? 29.532 7.254 -14.356 1.00 95.00 177 VAL A O 1
ATOM 1371 N N . GLY A 1 178 ? 27.477 7.582 -15.194 1.00 92.12 178 GLY A N 1
ATOM 1372 C CA . GLY A 1 178 ? 27.839 7.254 -16.572 1.00 92.12 178 GLY A CA 1
ATOM 1373 C C . GLY A 1 178 ? 28.938 8.167 -17.124 1.00 92.12 178 GLY A C 1
ATOM 1374 O O . GLY A 1 178 ? 29.878 7.679 -17.750 1.00 92.12 178 GLY A O 1
ATOM 1375 N N . ARG A 1 179 ? 28.870 9.478 -16.844 1.00 92.00 179 ARG A N 1
ATOM 1376 C CA . ARG A 1 179 ? 29.919 10.439 -17.229 1.00 92.00 179 ARG A CA 1
ATOM 1377 C C . ARG A 1 179 ? 31.248 10.151 -16.536 1.00 92.00 179 ARG A C 1
ATOM 1379 O O . ARG A 1 179 ? 32.280 10.185 -17.201 1.00 92.00 179 ARG A O 1
ATOM 1386 N N . THR A 1 180 ? 31.226 9.852 -15.238 1.00 92.25 180 THR A N 1
ATOM 1387 C CA . THR A 1 180 ? 32.439 9.507 -14.482 1.00 92.25 180 THR A CA 1
ATOM 1388 C C . THR A 1 180 ? 33.084 8.231 -15.016 1.00 92.25 180 THR A C 1
ATOM 1390 O O . THR A 1 180 ? 34.261 8.242 -15.360 1.00 92.25 180 THR A O 1
ATOM 1393 N N . LEU A 1 181 ? 32.306 7.160 -15.186 1.00 92.50 181 LEU A N 1
ATOM 1394 C CA . LEU A 1 181 ? 32.807 5.880 -15.693 1.00 92.50 181 LEU A CA 1
ATOM 1395 C C . LEU A 1 181 ? 33.382 5.995 -17.112 1.00 92.50 181 LEU A C 1
ATOM 1397 O O . LEU A 1 181 ? 34.421 5.407 -17.408 1.00 92.50 181 LEU A O 1
ATOM 1401 N N . ALA A 1 182 ? 32.748 6.789 -17.981 1.00 86.88 182 ALA A N 1
ATOM 1402 C CA . ALA A 1 182 ? 33.273 7.058 -19.316 1.00 86.88 182 ALA A CA 1
ATOM 1403 C C . ALA A 1 182 ? 34.620 7.804 -19.271 1.00 86.88 182 ALA A C 1
ATOM 1405 O O . ALA A 1 182 ? 35.521 7.480 -20.044 1.00 86.88 182 ALA A O 1
ATOM 1406 N N . ALA A 1 183 ? 34.782 8.767 -18.356 1.00 89.31 183 ALA A N 1
ATOM 1407 C CA . ALA A 1 183 ? 36.047 9.478 -18.154 1.00 89.31 183 ALA A CA 1
ATOM 1408 C C . ALA A 1 183 ? 37.156 8.569 -17.590 1.00 89.31 183 ALA A C 1
ATOM 1410 O O . ALA A 1 183 ? 38.329 8.762 -17.902 1.00 89.31 183 ALA A O 1
ATOM 1411 N N . GLU A 1 184 ? 36.786 7.555 -16.808 1.00 90.88 184 GLU A N 1
ATOM 1412 C CA . GLU A 1 184 ? 37.691 6.540 -16.254 1.00 90.88 184 GLU A CA 1
ATOM 1413 C C . GLU A 1 184 ? 38.026 5.411 -17.247 1.00 90.88 184 GLU A C 1
ATOM 1415 O O . GLU A 1 184 ? 38.819 4.521 -16.939 1.00 90.88 184 GLU A O 1
ATOM 1420 N N . GLY A 1 185 ? 37.452 5.437 -18.455 1.00 85.94 185 GLY A N 1
ATOM 1421 C CA . GLY A 1 185 ? 37.703 4.439 -19.496 1.00 85.94 185 GLY A CA 1
ATOM 1422 C C . GLY A 1 185 ? 36.960 3.115 -19.297 1.00 85.94 185 GLY A C 1
ATOM 1423 O O . GLY A 1 185 ? 37.284 2.128 -19.962 1.00 85.94 185 GLY A O 1
ATOM 1424 N N . ALA A 1 186 ? 35.957 3.071 -18.415 1.00 78.44 186 ALA A N 1
ATOM 1425 C CA . ALA A 1 186 ? 35.097 1.906 -18.273 1.00 78.44 186 ALA A CA 1
ATOM 1426 C C . ALA A 1 186 ? 34.251 1.726 -19.544 1.00 78.44 186 ALA A C 1
ATOM 1428 O O . ALA A 1 186 ? 33.497 2.610 -19.952 1.00 78.44 186 ALA A O 1
ATOM 1429 N N . GLN A 1 187 ? 34.381 0.565 -20.184 1.00 64.69 187 GLN A N 1
ATOM 1430 C CA . GLN A 1 187 ? 33.575 0.209 -21.348 1.00 64.69 187 GLN A CA 1
ATOM 1431 C C . GLN A 1 187 ? 32.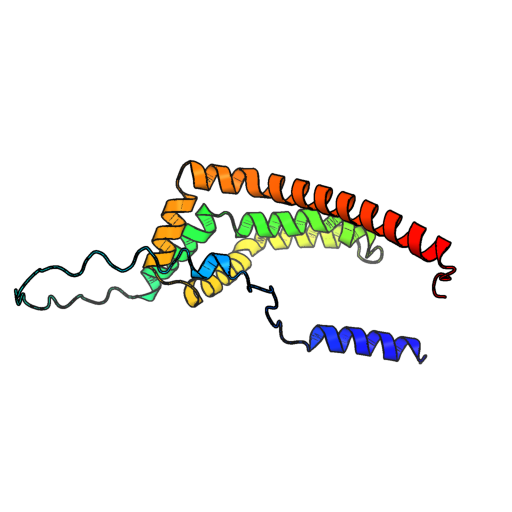226 -0.359 -20.880 1.00 64.69 187 GLN A C 1
ATOM 1433 O O . GLN A 1 187 ? 32.207 -1.145 -19.926 1.00 64.69 187 GLN A O 1
ATOM 1438 N N . PRO A 1 188 ? 31.100 -0.005 -21.525 1.00 62.88 188 PRO A N 1
ATOM 1439 C CA . PRO A 1 188 ? 29.837 -0.685 -21.268 1.00 62.88 188 PRO A CA 1
ATOM 1440 C C . PRO A 1 188 ? 29.997 -2.191 -21.533 1.00 62.88 188 PRO A C 1
ATOM 1442 O O . PRO A 1 188 ? 30.674 -2.595 -22.479 1.00 62.88 188 PRO A O 1
ATOM 1445 N N . GLY A 1 189 ? 29.410 -3.020 -20.664 1.00 64.88 189 GLY A N 1
ATOM 1446 C CA . GLY A 1 189 ? 29.409 -4.475 -20.837 1.00 64.88 189 GLY A CA 1
ATOM 1447 C C . GLY A 1 189 ? 28.701 -4.906 -22.134 1.00 64.88 189 GLY A C 1
ATOM 1448 O O . GLY A 1 189 ? 27.919 -4.120 -22.672 1.00 64.88 189 GLY A O 1
ATOM 1449 N N . PRO A 1 190 ? 28.989 -6.121 -22.639 1.00 52.25 190 PRO A N 1
ATOM 1450 C CA . PRO A 1 190 ? 28.416 -6.643 -23.883 1.00 52.25 190 PRO A CA 1
ATOM 1451 C C . PRO A 1 190 ? 26.892 -6.810 -23.838 1.00 52.25 190 PRO A C 1
ATOM 1453 O O . PRO A 1 190 ? 26.347 -7.064 -22.737 1.00 52.25 190 PRO A O 1
#

Sequence (190 aa):
MTAAWRAARRIVEVWTRAPVQSGFPSENPFMRAAVRLALTLASVSCALAAAPAHAQTAAAPDSAKLRLVRQLIASAHLTEQAIQVIEQALPAQRAANPRVPAAFWDRFLEQARARRGELEDGYVALYDRNFTAAELRAMIAFYESPIGKRFVEVQPVLLREGMAMGQEWGTRIGSDVGRTLAAEGAQPGP

Foldseek 3Di:
DDPVVVVVVVVVVVVVPDDPPPPPPPPDVVVVVVVPVVPPPDPDDDDDDDDDPDPPPPPPQPPLLLVLQLLLCVLLVVLVVVLVVLVVCLVVVCVVCVVDDPVVSVVVSVVSVVVSVVVSVVSSVVDSVPDDSVVSVVSSVQSPDPVNVVCSVCVVVCVVVVVVVVVVVVVVVVVVVVVVCVVVVNDDDD

pLDDT: mean 77.07, std 24.0, range [29.94, 98.38]

Radius of gyration: 25.63 Å; chains: 1; bounding box: 57×42×75 Å

Secondary structure (DSSP, 8-state):
--HHHHHHHHHHHHHHHS----------THHHHHSSSSSSS--S----------------HHHHHHHHHHHHHHHTTHHHHHHHHHHHHHHHHHHH-TTS-HHHHHHHHHHHHHTHHHHHHHHHHHHHHH--HHHHHHHHHHHHSHHHHHHHHHHHHHHHHHHHHHHHHHHHHHHHHHHHHHHTTPPPP-